Protein AF-A0A0B8PJZ9-F1 (afdb_monomer_lite)

pLDDT: mean 93.0, std 4.68, range [60.5, 98.12]

Organism: NCBI:txid1481914

Foldseek 3Di:
DVLQVLLVLCQPPNPVSNVVSLVVCVVVVVADDDPRSVVVSVVSNVLSVLQSVVCCVFAVAADDKDWAWDWAQAPVRDIDTDTDIRHCAGPQGHEAEDSADQFLVNLLVQLLSQLSCQQVVNFHKHWYWYQYPVPGIWIKIFHGDHNVVSSVLNSLVVVQVVVCVVPPQLAQRRLLVQLLLQLLVCVVPDDNVVSNVRSLVSSVCQQPPDPVDHHSCVDPVNCVRDVDDDPVSSVRNSVVSCSRRNVSSNRMDIDD

Secondary structure (DSSP, 8-state):
-HHHHHHHHHHHHHHHHHHHHHHHHHHTT-SPSTHHHHHHHHHHHHHHHHHHHHHHHHTTSBPPPEEEEEEEE-TTS-EEEEEEEE-SEETTEEEEE-SSSPPHHHHHHHHHHHHHHHHTT----EEEEEEETTTEEEEEEEPPPPHHHHHHHHHHHHHHHHHHHHS-----HHHHHHHHHHHHHHHTTS-HHHHHHHHHHHHHHHHHEETTEE-GGG-HHHHHH-SS--HHHHHHHHHHHHHHTHHHHHHEEE--

InterPro domains:
  IPR011335 Restriction endonuclease type II-like [SSF52980] (2-250)
  IPR041500 RecBCD enzyme subunit RecC, C-terminal [PF17946] (3-179)

Sequence (256 aa):
MFKDQLLQAQLEKGEQGVEQLAQWLRVSGQLPIGHFGDAELHEVKTISKEIANEVAFLTGSKQQDVEVSLPITLPSGETRQIVGWLKQRYASGGVYYRAGSVRSQDILSAWIRHLVASLTGASCTTHVIGFDKKNGVQHNYFEPLDTESAQSLFNELVTEFLSGLSTPLPYFPRSASDAMNEFNKRLAKFEPSEAREMAKAKFIACFEGNSYSSGEGDNYYIQRVWSELEEKLVSETMRLSERILLPAIERIQQRE

Structure (mmCIF, N/CA/C/O backbone):
data_AF-A0A0B8PJZ9-F1
#
_entry.id   AF-A0A0B8PJZ9-F1
#
loop_
_atom_site.group_PDB
_atom_site.id
_atom_site.type_symbol
_atom_site.label_atom_id
_atom_site.label_alt_id
_atom_site.label_comp_id
_atom_site.label_asym_id
_atom_site.label_entity_id
_atom_site.label_seq_id
_atom_site.pdbx_PDB_ins_code
_atom_site.Cartn_x
_atom_site.Cartn_y
_atom_site.Cartn_z
_atom_site.occupancy
_atom_site.B_iso_or_equiv
_atom_site.auth_seq_id
_atom_site.auth_comp_id
_atom_site.auth_asym_id
_atom_site.auth_atom_id
_atom_site.pdbx_PDB_model_num
ATOM 1 N N . MET A 1 1 ? -9.418 -10.438 -9.840 1.00 60.50 1 MET A N 1
ATOM 2 C CA . MET A 1 1 ? -10.730 -9.852 -9.495 1.00 60.50 1 MET A CA 1
ATOM 3 C C . MET A 1 1 ? -11.523 -10.796 -8.597 1.00 60.50 1 MET A C 1
ATOM 5 O O . MET A 1 1 ? -11.897 -10.377 -7.515 1.00 60.50 1 MET A O 1
ATOM 9 N N . PHE A 1 2 ? -11.689 -12.073 -8.963 1.00 83.38 2 PHE A N 1
ATOM 10 C CA . PHE A 1 2 ? -12.476 -13.012 -8.153 1.00 83.38 2 PHE A CA 1
ATOM 11 C C . PHE A 1 2 ? -11.831 -13.422 -6.810 1.00 83.38 2 PHE A C 1
ATOM 13 O O . PHE A 1 2 ? -12.548 -13.762 -5.878 1.00 83.38 2 PHE A O 1
ATOM 20 N N . LYS A 1 3 ? -10.495 -13.353 -6.670 1.00 88.06 3 LYS A N 1
ATOM 21 C CA . LYS A 1 3 ? -9.800 -13.706 -5.414 1.00 88.06 3 LYS A CA 1
ATOM 22 C C . LYS A 1 3 ? -10.264 -12.867 -4.220 1.00 88.06 3 LYS A C 1
ATOM 24 O O . LYS A 1 3 ? -10.642 -13.419 -3.193 1.00 88.06 3 LYS A O 1
ATOM 29 N N . ASP A 1 4 ? -10.292 -11.543 -4.383 1.00 86.31 4 ASP A N 1
ATOM 30 C CA . ASP A 1 4 ? -10.745 -10.626 -3.329 1.00 86.31 4 ASP A CA 1
ATOM 31 C C . ASP A 1 4 ? -12.247 -10.811 -3.041 1.00 86.31 4 ASP A C 1
ATOM 33 O O . ASP A 1 4 ? -12.670 -10.725 -1.893 1.00 86.31 4 ASP A O 1
ATOM 37 N N . GLN A 1 5 ? -13.048 -11.157 -4.058 1.00 88.25 5 GLN A N 1
ATOM 38 C CA . GLN A 1 5 ? -14.470 -11.479 -3.882 1.00 88.25 5 GLN A CA 1
ATOM 39 C C . GLN A 1 5 ? -14.680 -12.777 -3.087 1.00 88.25 5 GLN A C 1
ATOM 41 O O . GLN A 1 5 ? -15.572 -12.827 -2.244 1.00 88.25 5 GLN A O 1
ATOM 46 N N . LEU A 1 6 ? -13.866 -13.815 -3.317 1.00 88.75 6 LEU A N 1
ATOM 47 C CA . LEU A 1 6 ? -13.922 -15.063 -2.545 1.00 88.75 6 LEU A CA 1
ATOM 48 C C . LEU A 1 6 ? -13.504 -14.846 -1.092 1.00 88.75 6 LEU A C 1
ATOM 50 O O . LEU A 1 6 ? -14.160 -15.372 -0.198 1.00 88.75 6 LEU A O 1
ATOM 54 N N . LEU A 1 7 ? -12.478 -14.028 -0.843 1.00 89.44 7 LEU A N 1
ATOM 55 C CA . LEU A 1 7 ? -12.107 -13.639 0.518 1.00 89.44 7 LEU A CA 1
ATOM 56 C C . LEU A 1 7 ? -13.237 -12.863 1.210 1.00 89.44 7 LEU A C 1
ATOM 58 O O . LEU A 1 7 ? -13.581 -13.177 2.347 1.00 89.44 7 LEU A O 1
ATOM 62 N N . GLN A 1 8 ? -13.864 -11.912 0.516 1.00 89.06 8 GLN A N 1
ATOM 63 C CA . GLN A 1 8 ? -15.015 -11.183 1.053 1.00 89.06 8 GLN A CA 1
ATOM 64 C C . GLN A 1 8 ? -16.178 -12.130 1.382 1.00 89.06 8 GLN A C 1
ATOM 66 O O . GLN A 1 8 ? -16.747 -12.062 2.470 1.00 89.06 8 GLN A O 1
ATOM 71 N N . ALA A 1 9 ? -16.504 -13.056 0.476 1.00 89.56 9 ALA A N 1
ATOM 72 C CA . ALA A 1 9 ? -17.555 -14.045 0.692 1.00 89.56 9 ALA A CA 1
ATOM 73 C C . ALA A 1 9 ? -17.242 -14.973 1.879 1.00 89.56 9 ALA A C 1
ATOM 75 O O . ALA A 1 9 ? -18.143 -15.278 2.662 1.00 89.56 9 ALA A O 1
ATOM 76 N N . GLN A 1 10 ? -15.975 -15.370 2.044 1.00 90.75 10 GLN A N 1
ATOM 77 C CA . GLN A 1 10 ? -15.505 -16.158 3.185 1.00 90.75 10 GLN A CA 1
ATOM 78 C C . GLN A 1 10 ? -15.698 -15.402 4.506 1.00 90.75 10 GLN A C 1
ATOM 80 O O . GLN A 1 10 ? -16.154 -15.996 5.480 1.00 90.75 10 GLN A O 1
ATOM 85 N N . LEU A 1 11 ? -15.389 -14.104 4.542 1.00 87.88 11 LEU A N 1
ATOM 86 C CA . LEU A 1 11 ? -15.524 -13.275 5.744 1.00 87.88 11 LEU A CA 1
ATOM 87 C C . LEU A 1 11 ? -16.985 -12.973 6.107 1.00 87.88 11 LEU A C 1
ATOM 89 O O . LEU A 1 11 ? -17.326 -12.933 7.285 1.00 87.88 11 LEU A O 1
ATOM 93 N N . GLU A 1 12 ? -17.857 -12.766 5.119 1.00 87.50 12 GLU A N 1
ATOM 94 C CA . GLU A 1 12 ? -19.260 -12.400 5.361 1.00 87.50 12 GLU A CA 1
ATOM 95 C C . GLU A 1 12 ? -20.176 -13.602 5.612 1.00 87.50 12 GLU A C 1
ATOM 97 O O . GLU A 1 12 ? -21.113 -13.522 6.405 1.00 87.50 12 GLU A O 1
ATOM 102 N N . LYS A 1 13 ? -19.960 -14.694 4.873 1.00 86.69 13 LYS A N 1
ATOM 103 C CA . LYS A 1 13 ? -20.908 -15.813 4.754 1.00 86.69 13 LYS A CA 1
ATOM 104 C C . LYS A 1 13 ? -20.248 -17.185 4.925 1.00 86.69 13 LYS A C 1
ATOM 106 O O . LYS A 1 13 ? -20.917 -18.205 4.741 1.00 86.69 13 LYS A O 1
ATOM 111 N N . GLY A 1 14 ? -18.956 -17.230 5.253 1.00 87.06 14 GLY A N 1
ATOM 112 C CA . GLY A 1 14 ? -18.205 -18.472 5.424 1.00 87.06 14 GLY A CA 1
ATOM 113 C C . GLY A 1 14 ? -18.200 -19.353 4.172 1.00 87.06 14 GLY A C 1
ATOM 114 O O . GLY A 1 14 ? -18.383 -18.885 3.046 1.00 87.06 14 GLY A O 1
ATOM 115 N N . GLU A 1 15 ? -18.037 -20.662 4.378 1.00 86.81 15 GLU A N 1
ATOM 116 C CA . GLU A 1 15 ? -17.902 -21.641 3.288 1.00 86.81 15 GLU A CA 1
ATOM 117 C C . GLU A 1 15 ? -19.122 -21.666 2.348 1.00 86.81 15 GLU A C 1
ATOM 119 O O . GLU A 1 15 ? -18.970 -21.855 1.141 1.00 86.81 15 GLU A O 1
ATOM 124 N N . GLN A 1 16 ? -20.330 -21.393 2.860 1.00 88.62 16 GLN A N 1
ATOM 125 C CA . GLN A 1 16 ? -21.544 -21.335 2.037 1.00 88.62 16 GLN A CA 1
ATOM 126 C C . GLN A 1 16 ? -21.518 -20.176 1.034 1.00 88.62 16 GLN A C 1
ATOM 128 O O . GLN A 1 16 ? -21.893 -20.358 -0.125 1.00 88.62 16 GLN A O 1
ATOM 133 N N . GLY A 1 17 ? -21.074 -18.986 1.454 1.00 89.00 17 GLY A N 1
ATOM 134 C CA . GLY A 1 17 ? -20.967 -17.836 0.555 1.00 89.00 17 GLY A CA 1
ATOM 135 C C . GLY A 1 17 ? -19.918 -18.039 -0.527 1.00 89.00 17 GLY A C 1
ATOM 136 O O . GLY A 1 17 ? -20.141 -17.683 -1.684 1.00 89.00 17 GLY A O 1
ATOM 137 N N . VAL A 1 18 ? -18.796 -18.657 -0.159 1.00 89.25 18 VAL A N 1
ATOM 138 C CA . VAL A 1 18 ? -17.735 -19.015 -1.102 1.00 89.25 18 VAL A CA 1
ATOM 139 C C . VAL A 1 18 ? -18.245 -20.000 -2.150 1.00 89.25 18 VAL A C 1
ATOM 141 O O . VAL A 1 18 ? -17.960 -19.817 -3.332 1.00 89.25 18 VAL A O 1
ATOM 144 N N . GLU A 1 19 ? -19.022 -21.012 -1.759 1.00 90.69 19 GLU A N 1
ATOM 145 C CA . GLU A 1 19 ? -19.558 -21.991 -2.709 1.00 90.69 19 GLU A CA 1
ATOM 146 C C . GLU A 1 19 ? -20.586 -21.373 -3.668 1.00 90.69 19 GLU A C 1
ATOM 148 O O . GLU A 1 19 ? -20.529 -21.609 -4.874 1.00 90.69 19 GLU A O 1
ATOM 153 N N . GLN A 1 20 ? -21.467 -20.502 -3.165 1.00 91.44 20 GLN A N 1
ATOM 154 C CA . GLN A 1 20 ? -22.415 -19.758 -4.003 1.00 91.44 20 GLN A CA 1
ATOM 155 C C . GLN A 1 20 ? -21.695 -18.873 -5.028 1.00 91.44 20 GLN A C 1
ATOM 157 O O . GLN A 1 20 ? -22.048 -18.869 -6.211 1.00 91.44 20 GLN A O 1
ATOM 162 N N . LEU A 1 21 ? -20.664 -18.142 -4.592 1.00 91.06 21 LEU A N 1
ATOM 163 C CA . LEU A 1 21 ? -19.868 -17.305 -5.484 1.00 91.06 21 LEU A CA 1
ATOM 164 C C . LEU A 1 21 ? -19.098 -18.154 -6.504 1.00 91.06 21 LEU A C 1
ATOM 166 O O . LEU A 1 21 ? -19.079 -17.816 -7.684 1.00 91.06 21 LEU A O 1
ATOM 170 N N . ALA A 1 22 ? -18.514 -19.277 -6.085 1.00 89.62 22 ALA A N 1
ATOM 171 C CA . ALA A 1 22 ? -17.827 -20.202 -6.981 1.00 89.62 22 ALA A CA 1
ATOM 172 C C . ALA A 1 22 ? -18.759 -20.753 -8.070 1.00 89.62 22 ALA A C 1
ATOM 174 O O . ALA A 1 22 ? -18.391 -20.783 -9.247 1.00 89.62 22 ALA A O 1
ATOM 175 N N . GLN A 1 23 ? -19.985 -21.137 -7.703 1.00 90.50 23 GLN A N 1
ATOM 176 C CA . GLN A 1 23 ? -20.992 -21.584 -8.661 1.00 90.50 23 GLN A CA 1
ATOM 177 C C . GLN A 1 23 ? -21.348 -20.472 -9.655 1.00 90.50 23 GLN A C 1
ATOM 179 O O . GLN A 1 23 ? -21.403 -20.718 -10.861 1.00 90.50 23 GLN A O 1
ATOM 184 N N . TRP A 1 24 ? -21.533 -19.241 -9.175 1.00 91.06 24 TRP A N 1
ATOM 185 C CA . TRP A 1 24 ? -21.807 -18.090 -10.034 1.00 91.06 24 TRP A CA 1
ATOM 186 C C . TRP A 1 24 ? -20.645 -17.778 -10.992 1.00 91.06 24 TRP A C 1
ATOM 188 O O . TRP A 1 24 ? -20.873 -17.559 -12.183 1.00 91.06 24 TRP A O 1
ATOM 198 N N . LEU A 1 25 ? -19.396 -17.822 -10.517 1.00 90.25 25 LEU A N 1
ATOM 199 C CA . LEU A 1 25 ? -18.196 -17.630 -11.344 1.00 90.25 25 LEU A CA 1
ATOM 200 C C . LEU A 1 25 ? -18.084 -18.696 -12.442 1.00 90.25 25 LEU A C 1
ATOM 202 O O . LEU A 1 25 ? -17.696 -18.390 -13.570 1.00 90.25 25 LEU A O 1
ATOM 206 N N . ARG A 1 26 ? -18.472 -19.939 -12.132 1.00 88.56 26 ARG A N 1
ATOM 207 C CA . ARG A 1 26 ? -18.494 -21.041 -13.098 1.00 88.56 26 ARG A CA 1
ATOM 208 C C . ARG A 1 26 ? -19.561 -20.828 -14.174 1.00 88.56 26 ARG A C 1
ATOM 210 O O . ARG A 1 26 ? -19.261 -20.946 -15.355 1.00 88.56 26 ARG A O 1
ATOM 217 N N . VAL A 1 27 ? -20.790 -20.481 -13.784 1.00 90.12 27 VAL A N 1
ATOM 218 C CA . VAL A 1 27 ? -21.902 -20.263 -14.732 1.00 90.12 27 VAL A CA 1
ATOM 219 C C . VAL A 1 27 ? -21.689 -19.012 -15.590 1.00 90.12 27 VAL A C 1
ATOM 221 O O . VAL A 1 27 ? -22.067 -18.996 -16.756 1.00 90.12 27 VAL A O 1
ATOM 224 N N . SER A 1 28 ? -21.048 -17.977 -15.045 1.00 90.81 28 SER A N 1
ATOM 225 C CA . SER A 1 28 ? -20.725 -16.745 -15.779 1.00 90.81 28 SER A 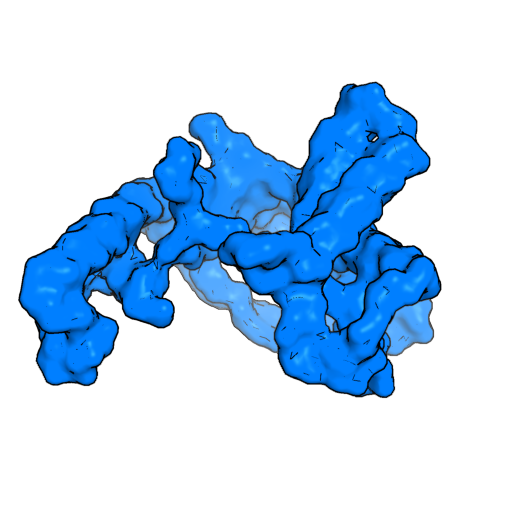CA 1
ATOM 226 C C . SER A 1 28 ? -19.506 -16.863 -16.704 1.00 90.81 28 SER A C 1
ATOM 228 O O . SER A 1 28 ? -19.182 -15.898 -17.395 1.00 90.81 28 SER A O 1
ATOM 230 N N . GLY A 1 29 ? -18.824 -18.016 -16.730 1.00 86.25 29 GLY A N 1
ATOM 231 C CA . GLY A 1 29 ? -17.636 -18.239 -17.560 1.00 86.25 29 GLY A CA 1
ATOM 232 C C . GLY A 1 29 ? -16.393 -17.469 -17.101 1.00 86.25 29 GLY A C 1
ATOM 233 O O . GLY A 1 29 ? -15.445 -17.334 -17.868 1.00 86.25 29 GLY A O 1
ATOM 234 N N . GLN A 1 30 ? -16.385 -16.952 -15.867 1.00 86.38 30 GLN A N 1
ATOM 235 C CA . GLN A 1 30 ? -15.230 -16.251 -15.292 1.00 86.38 30 GLN A CA 1
ATOM 236 C C . GLN A 1 30 ? -14.182 -17.205 -14.709 1.00 86.38 30 GLN A C 1
ATOM 238 O O . GLN A 1 30 ? -13.042 -16.798 -14.494 1.00 86.38 30 GLN A O 1
ATOM 243 N N . LEU A 1 31 ? -14.564 -18.458 -14.446 1.00 86.25 31 LEU A N 1
ATOM 244 C CA . LEU A 1 31 ? -13.648 -19.519 -14.042 1.00 86.25 31 LEU A CA 1
ATOM 245 C C . LEU A 1 31 ? -13.272 -20.379 -15.262 1.00 86.25 31 LEU A C 1
ATOM 247 O O . LEU A 1 31 ? -14.167 -20.730 -16.040 1.00 86.25 31 LEU A O 1
ATOM 251 N N . PRO A 1 32 ? -11.991 -20.764 -15.430 1.00 82.62 32 PRO A N 1
ATOM 252 C CA . PRO A 1 32 ? -11.591 -21.721 -16.455 1.00 82.62 32 PRO A CA 1
ATOM 253 C C . PRO A 1 32 ? -12.392 -23.027 -16.379 1.00 82.62 32 PRO A C 1
ATOM 255 O O . PRO A 1 32 ? -12.836 -23.454 -15.313 1.00 82.62 32 PRO A O 1
ATOM 258 N N . ILE A 1 33 ? -12.575 -23.681 -17.524 1.00 81.50 33 ILE A N 1
ATOM 259 C CA . ILE A 1 33 ? -13.416 -24.878 -17.624 1.00 81.50 33 ILE A CA 1
ATOM 260 C C . ILE A 1 33 ? -12.676 -26.104 -17.065 1.00 81.50 33 ILE A C 1
ATOM 262 O O . ILE A 1 33 ? -11.489 -26.312 -17.324 1.00 81.50 33 ILE A O 1
ATOM 266 N N . GLY A 1 34 ? -13.411 -26.955 -16.345 1.00 84.25 34 GLY A N 1
ATOM 267 C CA . GLY A 1 34 ? -12.943 -28.261 -15.877 1.00 84.25 34 GLY A CA 1
ATOM 268 C C . GLY A 1 34 ? -11.912 -28.186 -14.748 1.00 84.25 34 GLY A C 1
ATOM 269 O O . GLY A 1 34 ? -11.888 -27.242 -13.960 1.00 84.25 34 GLY A O 1
ATOM 270 N N . HIS A 1 35 ? -11.041 -29.195 -14.687 1.00 85.50 35 HIS A N 1
ATOM 271 C CA . HIS A 1 35 ? -10.104 -29.402 -13.577 1.00 85.50 35 HIS A CA 1
ATOM 272 C C . HIS A 1 35 ? -9.125 -28.242 -13.340 1.00 85.50 35 HIS A C 1
ATOM 274 O O . HIS A 1 35 ? -8.684 -28.048 -12.210 1.00 85.50 35 HIS A O 1
ATOM 280 N N . PHE A 1 36 ? -8.803 -27.452 -14.369 1.00 83.62 36 PHE A N 1
ATOM 281 C CA . PHE A 1 36 ? -7.955 -26.266 -14.210 1.00 83.62 36 PHE A CA 1
ATOM 282 C C . PHE A 1 36 ? -8.640 -25.183 -13.370 1.00 83.62 36 PHE A C 1
ATOM 284 O O . PHE A 1 36 ? -8.014 -24.614 -12.478 1.00 83.62 36 PHE A O 1
ATOM 291 N N . GLY A 1 37 ? -9.932 -24.940 -13.610 1.00 84.75 37 GLY A N 1
ATOM 292 C CA . GLY A 1 37 ? -10.713 -24.000 -12.810 1.00 84.75 37 GLY A CA 1
ATOM 293 C C . GLY A 1 37 ? -10.912 -24.490 -11.382 1.00 84.75 37 GLY A C 1
ATOM 294 O O . GLY A 1 37 ? -10.818 -23.702 -10.445 1.00 84.75 37 GLY A O 1
ATOM 295 N N . ASP A 1 38 ? -11.124 -25.796 -11.199 1.00 86.75 38 ASP A N 1
ATOM 296 C CA . ASP A 1 38 ? -11.268 -26.387 -9.865 1.00 86.75 38 ASP A CA 1
ATOM 297 C C . ASP A 1 38 ? -9.975 -26.278 -9.045 1.00 86.75 38 ASP A C 1
ATOM 299 O O . ASP A 1 38 ? -10.029 -25.958 -7.857 1.00 86.75 38 ASP A O 1
ATOM 303 N N . ALA A 1 39 ? -8.814 -26.487 -9.674 1.00 87.88 39 ALA A N 1
ATOM 304 C CA . ALA A 1 39 ? -7.514 -26.334 -9.027 1.00 87.88 39 ALA A CA 1
ATOM 305 C C . ALA A 1 39 ? -7.237 -24.875 -8.628 1.00 87.88 39 ALA A C 1
ATOM 307 O O . ALA A 1 39 ? -6.856 -24.616 -7.486 1.00 87.88 39 ALA A O 1
ATOM 308 N N . GLU A 1 40 ? -7.480 -23.916 -9.531 1.00 86.56 40 GLU A N 1
ATOM 309 C CA . GLU A 1 40 ? -7.319 -22.488 -9.230 1.00 86.56 40 GLU A CA 1
ATOM 310 C C . GLU A 1 40 ? -8.274 -22.041 -8.113 1.00 86.56 40 GLU A C 1
ATOM 312 O O . GLU A 1 40 ? -7.876 -21.340 -7.181 1.00 86.56 40 GLU A O 1
ATOM 317 N N . LEU A 1 41 ? -9.531 -22.487 -8.164 1.00 88.62 41 LEU A N 1
ATOM 318 C CA . LEU A 1 41 ? -10.513 -22.203 -7.126 1.00 88.62 41 LEU A CA 1
ATOM 319 C C . LEU A 1 41 ? -10.084 -22.791 -5.779 1.00 88.62 41 LEU A C 1
ATOM 321 O O . LEU A 1 41 ? -10.231 -22.125 -4.757 1.00 88.62 41 LEU A O 1
ATOM 325 N N . HIS A 1 42 ? -9.561 -24.017 -5.764 1.00 90.19 42 HIS A N 1
ATOM 326 C CA . HIS A 1 42 ? -9.077 -24.653 -4.545 1.00 90.19 42 HIS A CA 1
ATOM 327 C C . HIS A 1 42 ? -7.910 -23.875 -3.922 1.00 90.19 42 HIS A C 1
ATOM 329 O O . HIS A 1 42 ? -7.959 -23.584 -2.728 1.00 90.19 42 HIS A O 1
ATOM 335 N N . GLU A 1 43 ? -6.916 -23.461 -4.719 1.00 89.12 43 GLU A N 1
ATOM 336 C CA . GLU A 1 43 ? -5.803 -22.618 -4.248 1.00 89.12 43 GLU A CA 1
ATOM 337 C C . GLU A 1 43 ? -6.333 -21.327 -3.606 1.00 89.12 43 GLU A C 1
ATOM 339 O O . GLU A 1 43 ? -5.962 -20.978 -2.486 1.00 89.12 43 GLU A O 1
ATOM 344 N N . VAL A 1 44 ? -7.254 -20.636 -4.284 1.00 87.56 44 VAL A N 1
ATOM 345 C CA . VAL A 1 44 ? -7.805 -19.371 -3.784 1.00 87.56 44 VAL A CA 1
ATOM 346 C C . VAL A 1 44 ? -8.661 -19.573 -2.535 1.00 87.56 44 VAL A C 1
ATOM 348 O O . VAL A 1 44 ? -8.554 -18.772 -1.614 1.00 87.56 44 VAL A O 1
ATOM 351 N N . LYS A 1 45 ? -9.456 -20.647 -2.453 1.00 90.00 45 LYS A N 1
ATOM 352 C CA . LYS A 1 45 ? -10.230 -20.996 -1.249 1.00 90.00 45 LYS A CA 1
ATOM 353 C C . LYS A 1 45 ? -9.322 -21.209 -0.038 1.00 90.00 45 LYS A C 1
ATOM 355 O O . LYS A 1 45 ? -9.623 -20.690 1.035 1.00 90.00 45 LYS A O 1
ATOM 360 N N . THR A 1 46 ? -8.217 -21.933 -0.212 1.00 91.06 46 THR A N 1
ATOM 361 C CA . THR A 1 46 ? -7.232 -22.168 0.853 1.00 91.06 46 THR A CA 1
ATOM 362 C C . THR A 1 46 ? -6.626 -20.851 1.331 1.00 91.06 46 THR A C 1
ATOM 364 O O . THR A 1 46 ? -6.712 -20.541 2.518 1.00 91.06 46 THR A O 1
ATOM 367 N N . ILE A 1 47 ? -6.149 -20.014 0.402 1.00 91.06 47 ILE A N 1
ATOM 368 C CA . ILE A 1 47 ? -5.616 -18.678 0.715 1.00 91.06 47 ILE A CA 1
ATOM 369 C C . ILE A 1 47 ? -6.660 -17.824 1.449 1.00 91.06 47 ILE A C 1
ATOM 371 O O . ILE A 1 47 ? -6.368 -17.223 2.481 1.00 91.06 47 ILE A O 1
ATOM 375 N N . SER A 1 48 ? -7.896 -17.774 0.943 1.00 91.19 48 SER A N 1
ATOM 376 C CA . SER A 1 48 ? -8.978 -17.000 1.556 1.00 91.19 48 SER A CA 1
ATOM 377 C C . SER A 1 48 ? -9.295 -17.473 2.972 1.00 91.19 48 SER A C 1
ATOM 379 O O . SER A 1 48 ? -9.569 -16.640 3.830 1.00 91.19 48 SER A O 1
ATOM 381 N N . LYS A 1 49 ? -9.244 -18.783 3.233 1.00 91.31 49 LYS A N 1
ATOM 382 C CA . LYS A 1 49 ? -9.485 -19.35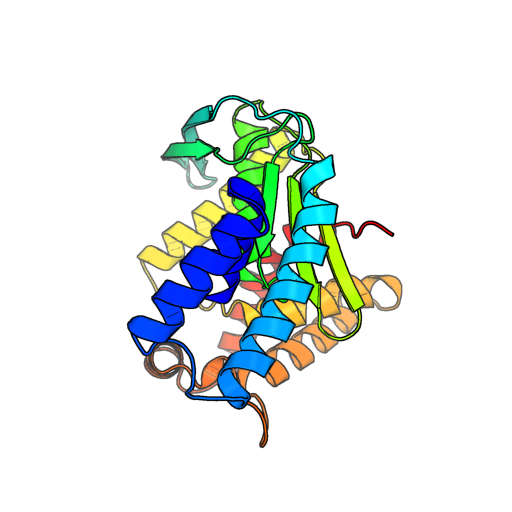2 4.563 1.00 91.31 49 LYS A CA 1
ATOM 383 C C . LYS A 1 49 ? -8.380 -18.979 5.548 1.00 91.31 49 LYS A C 1
ATOM 385 O O . LYS A 1 49 ? -8.691 -18.588 6.667 1.00 91.31 49 LYS A O 1
ATOM 390 N N . GLU A 1 50 ? -7.117 -19.051 5.135 1.00 93.06 50 GLU A N 1
ATOM 391 C CA . GLU A 1 50 ? -5.983 -18.663 5.984 1.00 93.06 50 GLU A CA 1
ATOM 392 C C . GLU A 1 50 ? -6.034 -17.181 6.368 1.00 93.06 50 GLU A C 1
ATOM 394 O O . GLU A 1 50 ? -5.957 -16.847 7.550 1.00 93.06 50 GLU A O 1
ATOM 399 N N . ILE A 1 51 ? -6.266 -16.296 5.394 1.00 93.69 51 ILE A N 1
ATOM 400 C CA . ILE A 1 51 ? -6.422 -14.861 5.667 1.00 93.69 51 ILE A CA 1
ATOM 401 C C . ILE A 1 51 ? -7.651 -14.606 6.542 1.00 93.69 51 ILE A C 1
ATOM 403 O O . ILE A 1 51 ? -7.577 -13.816 7.480 1.00 93.69 51 ILE A O 1
ATOM 407 N N . ALA A 1 52 ? -8.781 -15.263 6.262 1.00 91.94 52 ALA A N 1
ATOM 408 C CA . ALA A 1 52 ? -9.996 -15.082 7.050 1.00 91.94 52 ALA A CA 1
ATOM 409 C C . ALA A 1 52 ? -9.799 -15.485 8.515 1.00 91.94 52 ALA A C 1
ATOM 411 O O . ALA A 1 52 ? -10.312 -14.801 9.396 1.00 91.94 52 ALA A O 1
ATOM 412 N N . ASN A 1 53 ? -9.030 -16.544 8.781 1.00 91.69 53 ASN A N 1
ATOM 413 C CA . ASN A 1 53 ? -8.696 -16.954 10.142 1.00 91.69 53 ASN A CA 1
ATOM 414 C C . ASN A 1 53 ? -7.864 -15.889 10.873 1.00 91.69 53 ASN A C 1
ATOM 416 O O . ASN A 1 53 ? -8.178 -15.574 12.017 1.00 91.69 53 ASN A O 1
ATOM 420 N N . GLU A 1 54 ? -6.855 -15.300 10.220 1.00 92.62 54 GLU A N 1
ATOM 421 C CA . GLU A 1 54 ? -6.045 -14.230 10.828 1.00 92.62 54 GLU A CA 1
ATOM 422 C C . GLU A 1 54 ? -6.878 -12.962 11.078 1.00 92.62 54 GLU A C 1
ATOM 424 O O . GLU A 1 54 ? -6.821 -12.353 12.147 1.00 92.62 54 GLU A O 1
ATOM 429 N N . VAL A 1 55 ? -7.713 -12.586 10.106 1.00 92.88 55 VAL A N 1
ATOM 430 C CA . VAL A 1 55 ? -8.568 -11.395 10.178 1.00 92.88 55 VAL A CA 1
ATOM 431 C C . VAL A 1 55 ? -9.672 -11.552 11.230 1.00 92.88 55 VAL A C 1
ATOM 433 O O . VAL A 1 55 ? -10.010 -10.571 11.893 1.00 92.88 55 VAL A O 1
ATOM 436 N N . ALA A 1 56 ? -10.206 -12.760 11.441 1.00 90.56 56 ALA A N 1
ATOM 437 C CA . ALA A 1 56 ? -11.326 -13.008 12.353 1.00 90.56 56 ALA A CA 1
ATOM 438 C C . ALA A 1 56 ? -11.065 -12.514 13.785 1.00 90.56 56 ALA A C 1
ATOM 440 O O . ALA A 1 56 ? -11.965 -11.950 14.413 1.00 90.56 56 ALA A O 1
ATOM 441 N N . PHE A 1 57 ? -9.833 -12.666 14.285 1.00 87.69 57 PHE A N 1
ATOM 442 C CA . PHE A 1 57 ? -9.446 -12.198 15.621 1.00 87.69 57 PHE A CA 1
ATOM 443 C C . PHE A 1 57 ? -9.449 -10.671 15.746 1.00 87.69 57 PHE A C 1
ATOM 445 O O . PHE A 1 57 ? -9.694 -10.141 16.829 1.00 87.69 57 PHE A O 1
ATOM 452 N N . LEU A 1 58 ? -9.210 -9.957 14.646 1.00 91.94 58 LEU A N 1
ATOM 453 C CA . LEU A 1 58 ? -9.197 -8.495 14.607 1.00 91.94 58 LEU A CA 1
ATOM 454 C C . LEU A 1 58 ? -10.601 -7.926 14.374 1.00 91.94 58 LEU A C 1
ATOM 456 O O . LEU A 1 58 ? -10.963 -6.876 14.901 1.00 91.94 58 LEU A O 1
ATOM 460 N N . THR A 1 59 ? -11.438 -8.638 13.618 1.00 91.56 59 THR A N 1
ATOM 461 C CA . THR A 1 59 ? -12.748 -8.132 13.191 1.00 91.56 59 THR A CA 1
ATOM 462 C C . THR A 1 59 ? -13.904 -8.466 14.134 1.00 91.56 59 THR A C 1
ATOM 464 O O . THR A 1 59 ? -15.057 -8.193 13.803 1.00 91.56 59 THR A O 1
ATOM 467 N N . GLY A 1 60 ? -13.632 -9.034 15.314 1.00 86.38 60 GLY A N 1
ATOM 468 C CA . GLY A 1 60 ? -14.666 -9.514 16.242 1.00 86.38 60 GLY A CA 1
ATOM 469 C C . GLY A 1 60 ? -15.594 -8.433 16.815 1.00 86.38 60 GLY A C 1
ATOM 470 O O . GLY A 1 60 ? -16.717 -8.736 17.210 1.00 86.38 60 GLY A O 1
ATOM 471 N N . SER A 1 61 ? -15.164 -7.168 16.841 1.00 91.12 61 SER A N 1
ATOM 472 C CA . SER A 1 61 ? -15.967 -6.046 17.345 1.00 91.12 61 SER A CA 1
ATOM 473 C C . SER A 1 61 ? -15.924 -4.873 16.373 1.00 91.12 61 SER A C 1
ATOM 475 O O . SER A 1 61 ? -15.012 -4.046 16.417 1.00 91.12 61 SER A O 1
ATOM 477 N N . LYS A 1 62 ? -16.901 -4.818 15.460 1.00 92.69 62 LYS A N 1
ATOM 478 C CA . LYS A 1 62 ? -17.028 -3.743 14.469 1.00 92.69 62 LYS A CA 1
ATOM 479 C C . LYS A 1 62 ? -17.408 -2.424 15.142 1.00 92.69 62 LYS A C 1
ATOM 481 O O . LYS A 1 62 ? -18.346 -2.368 15.931 1.00 92.69 62 LYS A O 1
ATOM 486 N N . GLN A 1 63 ? -16.688 -1.366 14.795 1.00 93.31 63 GLN A N 1
ATOM 487 C CA . GLN A 1 63 ? -16.936 -0.002 15.253 1.00 93.31 63 GLN A CA 1
ATOM 488 C C . GLN A 1 63 ? -17.718 0.782 14.197 1.00 93.31 63 GLN A C 1
ATOM 490 O O . GLN A 1 63 ? -17.793 0.381 13.033 1.00 93.31 63 GLN A O 1
ATOM 495 N N . GLN A 1 64 ? -18.308 1.905 14.604 1.00 91.44 64 GLN A N 1
ATOM 496 C CA . GLN A 1 64 ? -18.973 2.800 13.662 1.00 91.44 64 GLN A CA 1
ATOM 497 C C . GLN A 1 64 ? -17.956 3.439 12.707 1.00 91.44 64 GLN A C 1
ATOM 499 O O . GLN A 1 64 ? -16.831 3.789 13.098 1.00 91.44 64 GLN A O 1
ATOM 504 N N . ASP A 1 65 ? -18.380 3.581 11.452 1.00 93.19 65 ASP A N 1
ATOM 505 C CA . ASP A 1 65 ? -17.647 4.342 10.449 1.00 93.19 65 ASP A CA 1
ATOM 506 C C . ASP A 1 65 ? -17.547 5.805 10.913 1.00 93.19 65 ASP A C 1
ATOM 508 O O . ASP A 1 65 ? -18.488 6.348 11.494 1.00 93.19 65 ASP A O 1
ATOM 512 N N . VAL A 1 66 ? -16.400 6.440 10.670 1.00 92.00 66 VAL A N 1
ATOM 513 C CA . VAL A 1 66 ? -16.168 7.844 11.047 1.00 92.00 66 VAL A CA 1
ATOM 514 C C . VAL A 1 66 ? -16.243 8.704 9.804 1.00 92.00 66 VAL A C 1
ATOM 516 O O . VAL A 1 66 ? -15.500 8.475 8.846 1.00 92.00 66 VAL A O 1
ATOM 519 N N . GLU A 1 67 ? -17.129 9.694 9.825 1.00 94.75 67 GLU A N 1
ATOM 520 C CA . GLU A 1 67 ? -17.134 10.750 8.823 1.00 94.75 67 GLU A CA 1
ATOM 521 C C . GLU A 1 67 ? -15.896 11.630 9.015 1.00 94.75 67 GLU A C 1
ATOM 523 O O . GLU A 1 67 ? -15.596 12.103 10.111 1.00 94.75 67 GLU A O 1
ATOM 528 N N . VAL A 1 68 ? -15.160 11.833 7.931 1.00 95.31 68 VAL A N 1
ATOM 529 C CA . VAL A 1 68 ? -14.011 12.727 7.873 1.00 95.31 68 VAL A CA 1
ATOM 530 C C . VAL A 1 68 ? -14.489 14.022 7.244 1.00 95.31 68 VAL A C 1
ATOM 532 O O . VAL A 1 68 ? -14.985 14.010 6.121 1.00 95.31 68 VAL A O 1
ATOM 535 N N . SER A 1 69 ? -14.309 15.131 7.954 1.00 94.75 69 SER A N 1
ATOM 536 C CA . SER A 1 69 ? -14.448 16.484 7.420 1.00 94.75 69 SER A CA 1
ATOM 537 C C . SER A 1 69 ? -13.408 17.366 8.101 1.00 94.75 69 SER A C 1
ATOM 539 O O . SER A 1 69 ? -13.641 17.903 9.181 1.00 94.75 69 SER A O 1
ATOM 541 N N . LEU A 1 70 ? -12.217 17.439 7.507 1.00 91.62 70 LEU A N 1
ATOM 542 C CA . LEU A 1 70 ? -11.051 18.082 8.107 1.00 91.62 70 LEU A CA 1
ATOM 543 C C . LEU A 1 70 ? -10.498 19.184 7.196 1.00 91.62 70 LEU A C 1
ATOM 545 O O . LEU A 1 70 ? -10.185 18.895 6.034 1.00 91.62 70 LEU A O 1
ATOM 549 N N . PRO A 1 71 ? -10.323 20.418 7.703 1.00 93.31 71 PRO A N 1
ATOM 550 C CA . PRO A 1 71 ? -9.505 21.407 7.025 1.00 93.31 71 PRO A CA 1
ATOM 551 C C . PRO A 1 71 ? -8.028 21.051 7.206 1.00 93.31 71 PRO A C 1
ATOM 553 O O . PRO A 1 71 ? -7.575 20.742 8.308 1.00 93.31 71 PRO A O 1
ATOM 556 N N . ILE A 1 72 ? -7.266 21.124 6.124 1.00 90.81 72 ILE A N 1
ATOM 557 C CA . ILE A 1 72 ? -5.821 20.917 6.115 1.00 90.81 72 ILE A CA 1
ATOM 558 C C . ILE A 1 72 ? -5.142 22.163 5.561 1.00 90.81 72 ILE A C 1
ATOM 560 O O . ILE A 1 72 ? -5.433 22.605 4.452 1.00 90.81 72 ILE A O 1
ATOM 564 N N . THR A 1 73 ? -4.242 22.746 6.343 1.00 91.06 73 THR A N 1
ATOM 565 C CA . THR A 1 73 ? -3.439 23.888 5.903 1.00 91.06 73 THR A CA 1
ATOM 566 C C . THR A 1 73 ? -2.081 23.384 5.455 1.00 91.06 73 THR A C 1
ATOM 568 O O . THR A 1 73 ? -1.330 22.809 6.245 1.00 91.06 73 THR A O 1
ATOM 571 N N . LEU A 1 74 ? -1.789 23.591 4.177 1.00 89.44 74 LEU A N 1
ATOM 572 C CA . LEU A 1 74 ? -0.536 23.203 3.552 1.00 89.44 74 LEU A CA 1
ATOM 573 C C . LEU A 1 74 ? 0.575 24.202 3.902 1.00 89.44 74 LEU A C 1
ATOM 575 O O . LEU A 1 74 ? 0.285 25.365 4.193 1.00 89.44 74 LEU A O 1
ATOM 579 N N . PRO A 1 75 ? 1.856 23.806 3.795 1.00 84.06 75 PRO A N 1
ATOM 580 C CA . PRO A 1 75 ? 2.987 24.714 4.007 1.00 84.06 75 PRO A CA 1
ATOM 581 C C . PRO A 1 75 ? 2.981 25.952 3.095 1.00 84.06 75 PRO A C 1
ATOM 583 O O . PRO A 1 75 ? 3.557 26.976 3.445 1.00 84.06 75 PRO A O 1
ATOM 586 N N . SER A 1 76 ? 2.307 25.884 1.942 1.00 85.69 76 SER A N 1
ATOM 587 C CA . SER A 1 76 ? 2.096 27.020 1.033 1.00 85.69 76 SER A CA 1
ATOM 588 C C . SER A 1 76 ? 1.124 28.081 1.573 1.00 85.69 76 SER A C 1
ATOM 590 O O . SER A 1 76 ? 0.969 29.129 0.950 1.00 85.69 76 SER A O 1
ATOM 592 N N . GLY A 1 77 ? 0.444 27.814 2.694 1.00 87.56 77 GLY A N 1
ATOM 593 C CA . GLY A 1 77 ? -0.625 28.648 3.249 1.00 87.56 77 GLY A CA 1
ATOM 594 C C . GLY A 1 77 ? -2.006 28.360 2.657 1.00 87.56 77 GLY A C 1
ATOM 595 O O . GLY A 1 77 ? -2.999 28.906 3.131 1.00 87.56 77 GLY A O 1
ATOM 596 N N . GLU A 1 78 ? -2.097 27.493 1.646 1.00 89.81 78 GLU A N 1
ATOM 597 C CA . GLU A 1 78 ? -3.374 27.062 1.089 1.00 89.81 78 GLU A CA 1
ATOM 598 C C . GLU A 1 78 ? -4.094 26.098 2.040 1.00 89.81 78 GLU A C 1
ATOM 600 O O . GLU A 1 78 ? -3.517 25.107 2.491 1.00 89.81 78 GLU A O 1
ATOM 605 N N . THR A 1 79 ? -5.378 26.350 2.299 1.00 92.19 79 THR A N 1
ATOM 606 C CA . THR A 1 79 ? -6.237 25.421 3.037 1.00 92.19 79 THR A CA 1
ATOM 607 C C . THR A 1 79 ? -7.105 24.614 2.076 1.00 92.19 79 THR A C 1
ATOM 609 O O . THR A 1 79 ? -7.793 25.168 1.218 1.00 92.19 79 THR A O 1
ATOM 612 N N . ARG A 1 80 ? -7.109 23.289 2.237 1.00 92.06 80 ARG A N 1
ATOM 613 C CA . ARG A 1 80 ? -8.001 22.360 1.527 1.00 92.06 80 ARG A CA 1
ATOM 614 C C . ARG A 1 80 ? -8.929 21.669 2.520 1.00 92.06 80 ARG A C 1
ATOM 616 O O . ARG A 1 80 ? -8.578 21.506 3.681 1.00 92.06 80 ARG A O 1
ATOM 623 N N . GLN A 1 81 ? -10.101 21.246 2.058 1.00 94.44 81 GLN A N 1
ATOM 624 C CA . GLN A 1 81 ? -11.013 20.428 2.853 1.00 94.44 81 GLN A CA 1
ATOM 625 C C . GLN A 1 81 ? -10.916 18.977 2.399 1.00 94.44 81 GLN A C 1
ATOM 627 O O . GLN A 1 81 ? -11.030 18.690 1.206 1.00 94.44 81 GLN A O 1
ATOM 632 N N . ILE A 1 82 ? -10.762 18.066 3.352 1.00 94.00 82 ILE A N 1
ATOM 633 C CA . ILE A 1 82 ? -10.853 16.631 3.110 1.00 94.00 82 ILE A CA 1
ATOM 634 C C . ILE A 1 82 ? -12.167 16.123 3.649 1.00 94.00 82 ILE A C 1
ATOM 636 O O . ILE A 1 82 ? -12.483 16.328 4.819 1.00 94.00 82 ILE A O 1
ATOM 640 N N . VAL A 1 83 ? -12.900 15.436 2.781 1.00 95.94 83 VAL A N 1
ATOM 641 C CA . VAL A 1 83 ? -14.174 14.805 3.103 1.00 95.94 83 VAL A CA 1
ATOM 642 C C . VAL A 1 83 ? -14.136 13.326 2.749 1.00 95.94 83 VAL A C 1
ATOM 644 O O . VAL A 1 83 ? -13.534 12.934 1.748 1.00 95.94 83 VAL A O 1
ATOM 647 N N . GLY A 1 84 ? -14.772 12.490 3.561 1.00 95.12 84 GLY A N 1
ATOM 648 C CA . GLY A 1 84 ? -14.813 11.055 3.307 1.00 95.12 84 GLY A CA 1
ATOM 649 C C . GLY A 1 84 ? -15.277 10.246 4.506 1.00 95.12 84 GLY A C 1
ATOM 650 O O . GLY A 1 84 ? -15.854 10.778 5.445 1.00 95.12 84 GLY A O 1
ATOM 651 N N . TRP A 1 85 ? -15.019 8.940 4.461 1.00 95.25 85 TRP A N 1
ATOM 652 C CA . TRP A 1 85 ? -15.409 8.007 5.517 1.00 95.25 85 TRP A CA 1
ATOM 653 C C . TRP A 1 85 ? -14.275 7.031 5.816 1.00 95.25 85 TRP A C 1
ATOM 655 O O . TRP A 1 85 ? -13.780 6.354 4.909 1.00 95.25 85 TRP A O 1
ATOM 665 N N . LEU A 1 86 ? -13.910 6.908 7.091 1.00 94.19 86 LEU A N 1
ATOM 666 C CA . LEU A 1 86 ? -13.065 5.826 7.588 1.00 94.19 86 LEU A CA 1
ATOM 667 C C . LEU A 1 86 ? -13.950 4.622 7.907 1.00 94.19 86 LEU A C 1
ATOM 669 O O . LEU A 1 86 ? -14.629 4.583 8.935 1.00 94.19 86 LEU A O 1
ATOM 673 N N . LYS A 1 87 ? -13.938 3.654 6.991 1.00 93.00 87 LYS A N 1
ATOM 674 C CA . LYS A 1 87 ? -14.673 2.387 7.086 1.00 93.00 87 LYS A CA 1
ATOM 675 C C . LYS A 1 87 ? -13.780 1.264 7.608 1.00 93.00 87 LYS A C 1
ATOM 677 O O . LYS A 1 87 ? -12.583 1.458 7.789 1.00 93.00 87 LYS A O 1
ATOM 682 N N . GLN A 1 88 ? -14.364 0.075 7.788 1.00 91.81 88 GLN A N 1
ATOM 683 C CA . GLN A 1 88 ? -13.643 -1.145 8.199 1.00 91.81 88 GLN A CA 1
ATOM 684 C C . GLN A 1 88 ? -12.882 -0.949 9.520 1.00 91.81 88 GLN A C 1
ATOM 686 O O . GLN A 1 88 ? -11.735 -1.370 9.680 1.00 91.81 88 GLN A O 1
ATOM 691 N N . ARG A 1 89 ? -13.551 -0.281 10.465 1.00 93.88 89 ARG A N 1
ATOM 692 C CA . ARG A 1 89 ? -13.046 -0.026 11.810 1.00 93.88 89 ARG A CA 1
ATOM 693 C C . ARG A 1 89 ? -13.533 -1.102 12.765 1.00 93.88 89 ARG A C 1
ATOM 695 O O . ARG A 1 89 ? -14.710 -1.469 12.760 1.00 93.88 89 ARG A O 1
ATOM 702 N N . TYR A 1 90 ? -12.630 -1.555 13.616 1.00 94.94 90 TYR A N 1
ATOM 703 C CA . TYR A 1 90 ? -12.880 -2.557 14.640 1.00 94.94 90 TYR A CA 1
ATOM 704 C C . TYR A 1 90 ? -12.236 -2.120 15.957 1.00 94.94 90 TYR A C 1
ATOM 706 O O . TYR A 1 90 ? -11.490 -1.143 15.993 1.00 94.94 90 TYR A O 1
ATOM 714 N N . ALA A 1 91 ? -12.529 -2.818 17.053 1.00 92.62 91 ALA A N 1
ATOM 715 C CA . ALA A 1 91 ? -11.914 -2.528 18.350 1.00 92.62 91 ALA A CA 1
ATOM 716 C C . ALA A 1 91 ? -10.380 -2.680 18.322 1.00 92.62 91 ALA A C 1
ATOM 718 O O . ALA A 1 91 ? -9.695 -1.999 19.077 1.00 92.62 91 ALA A O 1
ATOM 719 N N . SER A 1 92 ? -9.843 -3.521 17.429 1.00 93.88 92 SER A N 1
ATOM 720 C CA . SER A 1 92 ? -8.400 -3.635 17.179 1.00 93.88 92 SER A CA 1
ATOM 721 C C . SER A 1 92 ? -7.829 -2.495 16.323 1.00 93.88 92 SER A C 1
ATOM 723 O O . SER A 1 92 ? -6.617 -2.391 16.194 1.00 93.88 92 SER A O 1
ATOM 725 N N . GLY A 1 93 ? -8.676 -1.648 15.728 1.00 95.00 93 GLY A N 1
ATOM 726 C CA . GLY A 1 93 ? -8.291 -0.560 14.832 1.00 95.00 93 GLY A CA 1
ATOM 727 C C . GLY A 1 93 ? -8.780 -0.744 13.391 1.00 95.00 93 GLY A C 1
ATOM 728 O O . GLY A 1 93 ? -9.804 -1.386 13.140 1.00 95.00 93 GLY A O 1
ATOM 729 N N . GLY A 1 94 ? -8.089 -0.127 12.432 1.00 96.25 94 GLY A N 1
ATOM 730 C CA . GLY A 1 94 ? -8.388 -0.287 11.005 1.00 96.25 94 GLY A CA 1
ATOM 731 C C . GLY A 1 94 ? -7.861 -1.624 10.490 1.00 96.25 94 GLY A C 1
ATOM 732 O O . GLY A 1 94 ? -6.705 -1.945 10.741 1.00 96.25 94 GLY A O 1
ATOM 733 N N . VAL A 1 95 ? -8.678 -2.405 9.779 1.00 96.62 95 VAL A N 1
ATOM 734 C CA . VAL A 1 95 ? -8.264 -3.725 9.270 1.00 96.62 95 VAL A CA 1
ATOM 735 C C . VAL A 1 95 ? -8.496 -3.799 7.768 1.00 96.62 95 VAL A C 1
ATOM 737 O O . VAL A 1 95 ? -9.637 -3.795 7.305 1.00 96.62 95 VAL A O 1
ATOM 740 N N . TYR A 1 96 ? -7.401 -3.900 7.016 1.00 95.94 96 TYR A N 1
ATOM 741 C CA . TYR A 1 96 ? -7.393 -4.011 5.561 1.00 95.94 96 TYR A CA 1
ATOM 742 C C . TYR A 1 96 ? -6.738 -5.323 5.148 1.00 95.94 96 TYR A C 1
ATOM 744 O O . TYR A 1 96 ? -5.733 -5.737 5.725 1.00 95.94 96 TYR A O 1
ATOM 752 N N . TYR A 1 97 ? -7.300 -5.984 4.142 1.00 94.94 97 TYR A N 1
ATOM 753 C CA . TYR A 1 97 ? -6.814 -7.281 3.691 1.00 94.94 97 TYR A CA 1
ATOM 754 C C . TYR A 1 97 ? -6.903 -7.445 2.177 1.00 94.94 97 TYR A C 1
ATOM 756 O O . TYR A 1 97 ? -7.704 -6.786 1.510 1.00 94.94 97 TYR A O 1
ATOM 764 N N . ARG A 1 98 ? -6.091 -8.359 1.641 1.00 93.12 98 ARG A N 1
ATOM 765 C CA . ARG A 1 98 ? -6.052 -8.703 0.217 1.00 93.12 98 ARG A CA 1
ATOM 766 C C . ARG A 1 98 ? -5.903 -10.202 0.008 1.00 93.12 98 ARG A C 1
ATOM 768 O O . ARG A 1 98 ? -5.056 -10.818 0.639 1.00 93.12 98 ARG A O 1
ATOM 775 N N . ALA A 1 99 ? -6.612 -10.774 -0.966 1.00 89.69 99 ALA A N 1
ATOM 776 C CA . ALA A 1 99 ? -6.446 -12.171 -1.377 1.00 89.69 99 ALA A CA 1
ATOM 777 C C . ALA A 1 99 ? -5.201 -12.373 -2.272 1.00 89.69 99 ALA A C 1
ATOM 779 O O . ALA A 1 99 ? -5.291 -12.750 -3.447 1.00 89.69 99 ALA A O 1
ATOM 780 N N . GLY A 1 100 ? -4.026 -12.061 -1.727 1.00 91.38 100 GLY A N 1
ATOM 781 C CA . GLY A 1 100 ? -2.725 -12.135 -2.388 1.00 91.38 100 GLY A CA 1
ATOM 782 C C . GLY A 1 100 ? -1.681 -11.272 -1.683 1.00 91.38 100 GLY A C 1
ATOM 783 O O . GLY A 1 100 ? -1.946 -10.729 -0.609 1.00 91.38 100 GLY A O 1
ATOM 784 N N . SER A 1 101 ? -0.501 -11.134 -2.288 1.00 92.75 101 SER A N 1
ATOM 785 C CA . SER A 1 101 ? 0.593 -10.381 -1.676 1.00 92.75 101 SER A CA 1
ATOM 786 C C . SER A 1 101 ? 0.217 -8.911 -1.516 1.00 92.75 101 SER A C 1
ATOM 788 O O . SER A 1 101 ? -0.392 -8.311 -2.410 1.00 92.75 101 SER A O 1
ATOM 790 N N . VAL A 1 102 ? 0.573 -8.338 -0.365 1.00 94.44 102 VAL A N 1
ATOM 791 C CA . VAL A 1 102 ? 0.338 -6.921 -0.079 1.00 94.44 102 VAL A CA 1
ATOM 792 C C . VAL A 1 102 ? 1.147 -6.088 -1.068 1.00 94.44 102 VAL A C 1
ATOM 794 O O . VAL A 1 102 ? 2.361 -6.255 -1.185 1.00 94.44 102 VAL A O 1
ATOM 797 N N . ARG A 1 103 ? 0.474 -5.215 -1.820 1.00 94.38 103 ARG A N 1
ATOM 798 C CA . ARG A 1 103 ? 1.120 -4.355 -2.814 1.00 94.38 103 ARG A CA 1
ATOM 799 C C . ARG A 1 103 ? 1.506 -3.019 -2.200 1.00 94.38 103 ARG A C 1
ATOM 801 O O . ARG A 1 103 ? 0.886 -2.562 -1.243 1.00 94.38 103 ARG A O 1
ATOM 808 N N . SER A 1 104 ? 2.436 -2.333 -2.857 1.00 94.88 104 SER A N 1
ATOM 809 C CA . SER A 1 104 ? 2.796 -0.940 -2.565 1.00 94.88 104 SER A CA 1
ATOM 810 C C . SER A 1 104 ? 1.574 -0.027 -2.411 1.00 94.88 104 SER A C 1
ATOM 812 O O . SER A 1 104 ? 1.453 0.718 -1.441 1.00 94.88 104 SER A O 1
ATOM 814 N N . GLN A 1 105 ? 0.600 -0.148 -3.322 1.00 95.50 105 GLN A N 1
ATOM 815 C CA . GLN A 1 105 ? -0.623 0.650 -3.265 1.00 95.50 105 GLN A CA 1
ATOM 816 C C . GLN A 1 105 ? -1.488 0.319 -2.046 1.00 95.50 105 GLN A C 1
ATOM 818 O O . GLN A 1 105 ? -2.149 1.213 -1.530 1.00 95.50 105 GLN A O 1
ATOM 823 N N . ASP A 1 106 ? -1.496 -0.933 -1.578 1.00 96.31 106 ASP A N 1
ATOM 824 C CA . ASP A 1 106 ? -2.260 -1.320 -0.388 1.00 96.31 106 ASP A CA 1
ATOM 825 C C . ASP A 1 106 ? -1.629 -0.708 0.869 1.00 96.31 106 ASP A C 1
ATOM 827 O O . ASP A 1 106 ? -2.351 -0.164 1.703 1.00 96.31 106 ASP A O 1
ATOM 831 N N . ILE A 1 107 ? -0.291 -0.712 0.955 1.00 97.38 107 ILE A N 1
ATOM 832 C CA . ILE A 1 107 ? 0.464 -0.045 2.025 1.00 97.38 107 ILE A CA 1
ATOM 833 C C . ILE A 1 107 ? 0.189 1.456 2.031 1.00 97.38 107 ILE A C 1
ATOM 835 O O . ILE A 1 107 ? -0.227 1.988 3.055 1.00 97.38 107 ILE A O 1
ATOM 839 N N . LEU A 1 108 ? 0.355 2.138 0.893 1.00 97.56 108 LEU A N 1
ATOM 840 C CA . LEU A 1 108 ? 0.130 3.583 0.802 1.00 97.56 108 LEU A CA 1
ATOM 841 C C . LEU A 1 108 ? -1.329 3.953 1.116 1.00 97.56 108 LEU A C 1
ATOM 843 O O . LEU A 1 108 ? -1.606 4.921 1.819 1.00 97.56 108 LEU A O 1
ATOM 847 N N . SER A 1 109 ? -2.277 3.153 0.631 1.00 97.00 109 SER A N 1
ATOM 848 C CA . SER A 1 109 ? -3.708 3.314 0.894 1.00 97.00 109 SER A CA 1
ATOM 849 C C . SER A 1 109 ? -4.026 3.161 2.390 1.00 97.00 109 SER A C 1
ATOM 851 O O . SER A 1 109 ? -4.750 3.987 2.958 1.00 97.00 109 SER A O 1
ATOM 853 N N . ALA A 1 110 ? -3.470 2.143 3.051 1.00 97.56 110 ALA A N 1
ATOM 854 C CA . ALA A 1 110 ? -3.609 1.957 4.493 1.00 97.56 110 ALA A CA 1
ATOM 855 C C . ALA A 1 110 ? -2.931 3.086 5.279 1.00 97.56 110 ALA A C 1
ATOM 857 O O . ALA A 1 110 ? -3.521 3.601 6.225 1.00 97.56 110 ALA A O 1
ATOM 858 N N . TRP A 1 111 ? -1.754 3.529 4.839 1.00 98.06 111 TRP A N 1
ATOM 859 C CA . TRP A 1 111 ? -1.004 4.623 5.446 1.00 98.06 111 TRP A CA 1
ATOM 860 C C . TRP A 1 111 ? -1.769 5.948 5.410 1.00 98.06 111 TRP A C 1
ATOM 862 O O . TRP A 1 111 ? -1.935 6.596 6.438 1.00 98.06 111 TRP A O 1
ATOM 872 N N . ILE A 1 112 ? -2.347 6.310 4.262 1.00 97.44 112 ILE A N 1
ATOM 873 C CA . ILE A 1 112 ? -3.202 7.501 4.135 1.00 97.44 112 ILE A CA 1
ATOM 874 C C . ILE A 1 112 ? -4.377 7.437 5.120 1.00 97.44 112 ILE A C 1
ATOM 876 O O . ILE A 1 112 ? -4.675 8.420 5.795 1.00 97.44 112 ILE A O 1
ATOM 880 N N . ARG A 1 113 ? -5.040 6.279 5.241 1.00 97.06 113 ARG A N 1
ATOM 881 C CA . ARG A 1 113 ? -6.154 6.104 6.191 1.00 97.06 113 ARG A CA 1
ATOM 882 C C . ARG A 1 113 ? -5.689 6.181 7.637 1.00 97.06 113 ARG A C 1
ATOM 884 O O . ARG A 1 113 ? -6.404 6.750 8.452 1.00 97.06 113 ARG A O 1
ATOM 891 N N . HIS A 1 114 ? -4.515 5.635 7.935 1.00 97.50 114 HIS A N 1
ATOM 892 C CA . HIS A 1 114 ? -3.899 5.690 9.253 1.00 97.50 114 HIS A CA 1
ATOM 893 C C . HIS A 1 114 ? -3.616 7.140 9.673 1.00 97.50 114 HIS A C 1
ATOM 895 O O . HIS A 1 114 ? -4.057 7.566 10.737 1.00 97.50 114 HIS A O 1
ATOM 901 N N . LEU A 1 115 ? -3.007 7.938 8.789 1.00 97.25 115 LEU A N 1
ATOM 902 C CA . LEU A 1 115 ? -2.772 9.367 9.019 1.00 97.25 115 LEU A CA 1
ATOM 903 C C . LEU A 1 115 ? -4.082 10.134 9.251 1.00 97.25 115 LEU A C 1
ATOM 905 O O . LEU A 1 115 ? -4.203 10.886 10.215 1.00 97.25 115 LEU A O 1
ATOM 909 N N . VAL A 1 116 ? -5.098 9.909 8.414 1.00 96.31 116 VAL A N 1
ATOM 910 C CA . VAL A 1 116 ? -6.414 10.554 8.574 1.00 96.31 116 VAL A CA 1
ATOM 911 C C . VAL A 1 116 ? -7.104 10.119 9.875 1.00 96.31 116 VAL A C 1
ATOM 913 O O . VAL A 1 116 ? -7.739 10.939 10.542 1.00 96.31 116 VAL A O 1
ATOM 916 N N . ALA A 1 117 ? -6.963 8.856 10.286 1.00 95.38 117 ALA A N 1
ATOM 917 C CA . ALA A 1 117 ? -7.473 8.380 11.570 1.00 95.38 117 ALA A CA 1
ATOM 918 C C . ALA A 1 117 ? -6.814 9.126 12.743 1.00 95.38 117 ALA A C 1
ATOM 920 O O . ALA A 1 117 ? -7.523 9.614 13.622 1.00 95.38 117 ALA A O 1
ATOM 921 N N . SER A 1 118 ? -5.493 9.318 12.718 1.00 95.06 118 SER A N 1
ATOM 922 C CA . SER A 1 118 ? -4.784 10.127 13.720 1.00 95.06 118 SER A CA 1
ATOM 923 C C . SER A 1 118 ? -5.225 11.595 13.733 1.00 95.06 118 SER A C 1
ATOM 925 O O . SER A 1 118 ? -5.386 12.180 14.806 1.00 95.06 118 SER A O 1
ATOM 927 N N . LEU A 1 119 ? -5.487 12.187 12.564 1.00 94.19 119 LEU A N 1
ATOM 928 C CA . LEU A 1 119 ? -5.947 13.577 12.440 1.00 94.19 119 LEU A CA 1
ATOM 929 C C . LEU A 1 119 ? -7.378 13.806 12.940 1.00 94.19 119 LEU A C 1
ATOM 931 O O . LEU A 1 119 ? -7.692 14.880 13.443 1.00 94.19 119 LEU A O 1
ATOM 935 N N . THR A 1 120 ? -8.247 12.802 12.833 1.00 91.00 120 THR A N 1
ATOM 936 C CA . THR A 1 120 ? -9.625 12.860 13.360 1.00 91.00 120 THR A CA 1
ATOM 937 C C . THR A 1 120 ? -9.713 12.577 14.866 1.00 91.00 120 THR A C 1
ATOM 939 O O . THR A 1 120 ? -10.813 12.528 15.414 1.00 91.00 120 THR A O 1
ATOM 942 N N . GLY A 1 121 ? -8.582 12.354 15.548 1.00 84.31 121 GLY A N 1
ATOM 943 C CA . GLY A 1 121 ? -8.553 11.919 16.950 1.00 84.31 121 GLY A CA 1
ATOM 944 C C . GLY A 1 121 ? -8.957 10.452 17.146 1.00 84.31 121 GLY A C 1
ATOM 945 O O . GLY A 1 121 ? -9.040 9.975 18.274 1.00 84.31 121 GLY A O 1
ATOM 946 N N . ALA A 1 122 ? -9.168 9.712 16.055 1.00 84.44 122 ALA A N 1
ATOM 947 C CA . ALA A 1 122 ? -9.456 8.284 16.034 1.00 84.44 122 ALA A CA 1
ATOM 948 C C . ALA A 1 122 ? -8.173 7.446 15.858 1.00 84.44 122 ALA A C 1
ATOM 950 O O . ALA A 1 122 ? -8.207 6.403 15.195 1.00 84.44 122 ALA A O 1
ATOM 951 N N . SER A 1 123 ? -7.050 7.917 16.419 1.00 88.06 123 SER A N 1
ATOM 952 C CA . SER A 1 123 ? -5.749 7.248 16.320 1.00 88.06 123 SER A CA 1
ATOM 953 C C . SER A 1 123 ? -5.863 5.808 16.819 1.00 88.06 123 SER A C 1
ATOM 955 O O . SER A 1 123 ? -6.387 5.543 17.903 1.00 88.06 123 SER A O 1
ATOM 957 N N . CYS A 1 124 ? -5.447 4.864 15.983 1.00 93.00 124 CYS A N 1
ATOM 958 C CA . CYS A 1 124 ? -5.567 3.438 16.247 1.00 93.00 124 CYS A CA 1
ATOM 959 C C . CYS A 1 124 ? -4.539 2.655 15.438 1.00 93.00 124 CYS A C 1
ATOM 961 O O . CYS A 1 124 ? -4.008 3.141 14.435 1.00 93.00 124 CYS A O 1
ATOM 963 N N . THR A 1 125 ? -4.301 1.413 15.851 1.00 96.94 125 THR A N 1
ATOM 964 C CA . THR A 1 125 ? -3.509 0.475 15.063 1.00 96.94 125 THR A CA 1
ATOM 965 C C . THR A 1 125 ? -4.168 0.270 13.700 1.00 96.94 125 THR A C 1
ATOM 967 O O . THR A 1 125 ? -5.394 0.230 13.571 1.00 96.94 125 THR A O 1
ATOM 970 N N . THR A 1 126 ? -3.370 0.188 12.642 1.00 97.81 126 THR A N 1
ATOM 971 C CA . THR A 1 126 ? -3.870 -0.114 11.297 1.00 97.81 126 THR A CA 1
ATOM 972 C C . THR A 1 126 ? -3.199 -1.366 10.774 1.00 97.81 126 THR A C 1
ATOM 974 O O . THR A 1 126 ? -2.003 -1.361 10.520 1.00 97.81 126 THR A O 1
ATOM 977 N N . HIS A 1 127 ? -3.980 -2.425 10.606 1.00 97.75 127 HIS A N 1
ATOM 978 C CA . HIS A 1 127 ? -3.543 -3.737 10.155 1.00 97.75 127 HIS A CA 1
ATOM 979 C C . HIS A 1 127 ? -3.694 -3.863 8.638 1.00 97.75 127 HIS A C 1
ATOM 981 O O . HIS A 1 127 ? -4.733 -3.508 8.072 1.00 97.75 127 HIS A O 1
ATOM 987 N N . VAL A 1 128 ? -2.670 -4.409 7.990 1.00 97.56 128 VAL A N 1
ATOM 988 C CA . VAL A 1 128 ? -2.634 -4.727 6.563 1.00 97.56 128 VAL A CA 1
ATOM 989 C C . VAL A 1 128 ? -2.217 -6.180 6.397 1.00 97.56 128 VAL A C 1
ATOM 991 O O . VAL A 1 128 ? -1.060 -6.539 6.611 1.00 97.56 128 VAL A O 1
ATOM 994 N N . ILE A 1 129 ? -3.174 -7.019 6.012 1.00 96.75 129 ILE A N 1
ATOM 995 C CA . ILE A 1 129 ? -2.992 -8.467 5.926 1.00 96.75 129 ILE A CA 1
ATOM 996 C C . ILE A 1 129 ? -3.034 -8.912 4.466 1.00 96.75 129 ILE A C 1
ATOM 998 O O . ILE A 1 129 ? -3.926 -8.551 3.699 1.00 96.75 129 ILE A O 1
ATOM 1002 N N . GLY A 1 130 ? -2.079 -9.734 4.067 1.00 95.44 130 GLY A N 1
ATOM 1003 C CA . GLY A 1 130 ? -2.091 -10.373 2.759 1.00 95.44 130 GLY A CA 1
ATOM 1004 C C . GLY A 1 130 ? -1.552 -11.784 2.831 1.00 95.44 130 GLY A C 1
ATOM 1005 O O . GLY A 1 130 ? -1.360 -12.346 3.906 1.00 95.44 130 GLY A O 1
ATOM 1006 N N . PHE A 1 131 ? -1.299 -12.354 1.664 1.00 94.50 131 PHE A N 1
ATOM 1007 C CA . PHE A 1 131 ? -0.777 -13.703 1.533 1.00 94.50 131 PHE A CA 1
ATOM 1008 C C . PHE A 1 131 ? 0.349 -13.744 0.513 1.00 94.50 131 PHE A C 1
ATOM 1010 O O . PHE A 1 131 ? 0.151 -13.438 -0.665 1.00 94.50 131 PHE A O 1
ATOM 1017 N N . ASP A 1 132 ? 1.527 -14.148 0.963 1.00 93.25 132 ASP A N 1
ATOM 1018 C CA . ASP A 1 132 ? 2.661 -14.440 0.107 1.00 93.25 132 ASP A CA 1
ATOM 1019 C C . ASP A 1 132 ? 2.757 -15.947 -0.159 1.00 93.25 132 ASP A C 1
ATOM 1021 O O . ASP A 1 132 ? 2.599 -16.770 0.737 1.00 93.25 132 ASP A O 1
ATOM 1025 N N . LYS A 1 133 ? 3.055 -16.330 -1.405 1.00 88.25 133 LYS A N 1
ATOM 1026 C CA . LYS A 1 133 ? 3.114 -17.749 -1.790 1.00 88.25 133 LYS A CA 1
ATOM 1027 C C . LYS A 1 133 ? 4.218 -18.534 -1.078 1.00 88.25 133 LYS A C 1
ATOM 1029 O O . LYS A 1 133 ? 4.115 -19.754 -1.003 1.00 88.25 133 LYS A O 1
ATOM 1034 N N . LYS A 1 134 ? 5.286 -17.869 -0.631 1.00 89.94 134 LYS A N 1
ATOM 1035 C CA . LYS A 1 134 ? 6.424 -18.506 0.043 1.00 89.94 134 LYS A CA 1
ATOM 1036 C C . LYS A 1 134 ? 6.286 -18.429 1.557 1.00 89.94 134 LYS A C 1
ATOM 1038 O O . LYS A 1 134 ? 6.582 -19.408 2.230 1.00 89.94 134 LYS A O 1
ATOM 1043 N N . ASN A 1 135 ? 5.839 -17.283 2.066 1.00 90.69 135 ASN A N 1
ATOM 1044 C CA . ASN A 1 135 ? 5.823 -16.998 3.500 1.00 90.69 135 ASN A CA 1
ATOM 1045 C C . ASN A 1 135 ? 4.435 -17.156 4.150 1.00 90.69 135 ASN A C 1
ATOM 1047 O O . ASN A 1 135 ? 4.311 -16.965 5.355 1.00 90.69 135 ASN A O 1
ATOM 1051 N N . GLY A 1 136 ? 3.395 -17.496 3.382 1.00 93.00 136 GLY A N 1
ATOM 1052 C CA . GLY A 1 136 ? 2.026 -17.638 3.881 1.00 93.00 136 GLY A CA 1
ATOM 1053 C C . GLY A 1 136 ? 1.377 -16.292 4.203 1.00 93.00 136 GLY A C 1
ATOM 1054 O O . GLY A 1 136 ? 1.646 -15.279 3.548 1.00 93.00 136 GLY A O 1
ATOM 1055 N N . VAL A 1 137 ? 0.504 -16.265 5.212 1.00 95.00 137 VAL A N 1
ATOM 1056 C CA . VAL A 1 137 ? -0.143 -15.027 5.674 1.00 95.00 137 VAL A CA 1
ATOM 1057 C C . VAL A 1 137 ? 0.916 -14.027 6.143 1.00 95.00 137 VAL A C 1
ATOM 1059 O O . VAL A 1 137 ? 1.812 -14.357 6.911 1.00 95.00 137 VAL A O 1
ATOM 1062 N N . GLN A 1 138 ? 0.827 -12.794 5.652 1.00 95.62 138 GLN A N 1
ATOM 1063 C CA . GLN A 1 138 ? 1.683 -11.681 6.051 1.00 95.62 138 GLN A CA 1
ATOM 1064 C C . GLN A 1 138 ? 0.817 -10.661 6.776 1.00 95.62 138 GLN A C 1
ATOM 1066 O O . GLN A 1 138 ? -0.074 -10.068 6.165 1.00 95.62 138 GLN A O 1
ATOM 1071 N N . HIS A 1 139 ? 1.072 -10.468 8.066 1.00 96.50 139 HIS A N 1
ATOM 1072 C CA . HIS A 1 139 ? 0.345 -9.521 8.899 1.00 96.50 139 HIS A CA 1
ATOM 1073 C C . HIS A 1 139 ? 1.251 -8.339 9.229 1.00 96.50 139 HIS A C 1
ATOM 1075 O O . HIS A 1 139 ? 2.108 -8.413 10.106 1.00 96.50 139 HIS A O 1
ATOM 1081 N N . ASN A 1 140 ? 1.022 -7.232 8.529 1.00 97.00 140 ASN A N 1
ATOM 1082 C CA . ASN A 1 140 ? 1.700 -5.973 8.784 1.00 97.00 140 ASN A CA 1
ATOM 1083 C C . ASN A 1 140 ? 0.801 -5.024 9.576 1.00 97.00 140 ASN A C 1
ATOM 1085 O O . ASN A 1 140 ? -0.423 -5.084 9.448 1.00 97.00 140 ASN A O 1
ATOM 1089 N N . TYR A 1 141 ? 1.380 -4.118 10.354 1.00 97.94 141 TYR A N 1
ATOM 1090 C CA . TYR A 1 141 ? 0.616 -3.097 11.058 1.00 97.94 141 TYR A CA 1
ATOM 1091 C C . TYR A 1 141 ? 1.391 -1.791 11.248 1.00 97.94 141 TYR A C 1
ATOM 1093 O O . TYR A 1 141 ? 2.619 -1.770 11.271 1.00 97.94 141 TYR A O 1
ATOM 1101 N N . PHE A 1 142 ? 0.636 -0.704 11.396 1.00 98.12 142 PHE A N 1
ATOM 1102 C CA . PHE A 1 142 ? 1.107 0.588 11.885 1.00 98.12 142 PHE A CA 1
ATOM 1103 C C . PHE A 1 142 ? 0.611 0.792 13.309 1.00 98.12 142 PHE A C 1
ATOM 1105 O O . PHE A 1 142 ? -0.582 0.615 13.574 1.00 98.12 142 PHE A O 1
ATOM 1112 N N . GLU A 1 143 ? 1.506 1.179 14.209 1.00 97.19 143 GLU A N 1
ATOM 1113 C CA . GLU A 1 143 ? 1.137 1.610 15.556 1.00 97.19 143 GLU A CA 1
ATOM 1114 C C . GLU A 1 143 ? 0.484 2.998 15.540 1.00 97.19 143 GLU A C 1
ATOM 1116 O O . GLU A 1 143 ? 0.744 3.773 14.620 1.00 97.19 143 GLU A O 1
ATOM 1121 N N . PRO A 1 144 ? -0.361 3.332 16.535 1.00 96.75 144 PRO A N 1
ATOM 1122 C CA . PRO A 1 144 ? -0.986 4.647 16.630 1.00 96.75 144 PRO A CA 1
ATOM 1123 C C . PRO A 1 144 ? 0.032 5.790 16.538 1.00 96.75 144 PRO A C 1
ATOM 1125 O O . PRO A 1 144 ? 1.019 5.819 17.271 1.00 96.75 144 PRO A O 1
ATOM 1128 N N . LEU A 1 145 ? -0.251 6.760 15.669 1.00 95.75 145 LEU A N 1
ATOM 1129 C CA . LEU A 1 145 ? 0.565 7.959 15.488 1.00 95.75 145 LEU A CA 1
ATOM 1130 C C . LEU A 1 145 ? -0.089 9.170 16.165 1.00 95.75 145 LEU A C 1
ATOM 1132 O O . LEU A 1 145 ? -1.322 9.292 16.168 1.00 95.75 145 LEU A O 1
ATOM 1136 N N . ASP A 1 146 ? 0.729 10.071 16.710 1.00 95.31 146 ASP A N 1
ATOM 1137 C CA . ASP A 1 146 ? 0.274 11.347 17.258 1.00 95.31 146 ASP A CA 1
ATOM 1138 C C . ASP A 1 146 ? -0.211 12.309 16.155 1.00 95.31 146 ASP A C 1
ATOM 1140 O O . ASP A 1 146 ? 0.155 12.199 14.981 1.00 95.31 146 ASP A O 1
ATOM 1144 N N . THR A 1 147 ? -1.070 13.257 16.530 1.00 95.12 147 THR A N 1
ATOM 1145 C CA . THR A 1 147 ? -1.717 14.173 15.581 1.00 95.12 147 THR A CA 1
ATOM 1146 C C . THR A 1 147 ? -0.729 15.120 14.891 1.00 95.12 147 THR A C 1
ATOM 1148 O O . THR A 1 147 ? -0.929 15.430 13.718 1.00 95.12 147 THR A O 1
ATOM 1151 N N . GLU A 1 148 ? 0.329 15.569 15.573 1.00 93.62 148 GLU A N 1
ATOM 1152 C CA . GLU A 1 148 ? 1.290 16.540 15.029 1.00 93.62 148 GLU A CA 1
ATOM 1153 C C . GLU A 1 148 ? 2.158 15.896 13.941 1.00 93.62 148 GLU A C 1
ATOM 1155 O O . GLU A 1 148 ? 2.221 16.392 12.810 1.00 93.62 148 GLU A O 1
ATOM 1160 N N . SER A 1 149 ? 2.736 14.729 14.238 1.00 94.56 149 SER A N 1
ATOM 1161 C CA . SER A 1 149 ? 3.462 13.918 13.259 1.00 94.56 149 SER A CA 1
ATOM 1162 C C . SER A 1 149 ? 2.567 13.555 12.076 1.00 94.56 149 SER A C 1
ATOM 1164 O O . SER A 1 149 ? 2.980 13.688 10.920 1.00 94.56 149 SER A O 1
ATOM 1166 N N . ALA A 1 150 ? 1.323 13.135 12.347 1.00 95.88 150 ALA A N 1
ATOM 1167 C CA . ALA A 1 150 ? 0.366 12.792 11.302 1.00 95.88 150 ALA A CA 1
ATOM 1168 C C . ALA A 1 150 ? 0.080 13.983 10.379 1.00 95.88 150 ALA A C 1
ATOM 1170 O O . ALA A 1 150 ? 0.025 13.807 9.164 1.00 95.88 150 ALA A O 1
ATOM 1171 N N . GLN A 1 151 ? -0.053 15.192 10.928 1.00 94.81 151 GLN A N 1
ATOM 1172 C CA . GLN A 1 151 ? -0.319 16.401 10.151 1.00 94.81 151 GLN A CA 1
ATOM 1173 C C . GLN A 1 151 ? 0.828 16.742 9.206 1.00 94.81 151 GLN A C 1
ATOM 1175 O O . GLN A 1 151 ? 0.580 17.010 8.030 1.00 94.81 151 GLN A O 1
ATOM 1180 N N . SER A 1 152 ? 2.069 16.692 9.692 1.00 94.00 152 SER A N 1
ATOM 1181 C CA . SER A 1 152 ? 3.249 16.959 8.865 1.00 94.00 152 SER A CA 1
ATOM 1182 C C . SER A 1 152 ? 3.339 15.980 7.687 1.00 94.00 152 SER A C 1
ATOM 1184 O O . SER A 1 152 ? 3.356 16.387 6.524 1.00 94.00 152 SER A O 1
ATOM 1186 N N . LEU A 1 153 ? 3.272 14.678 7.982 1.00 96.06 153 LEU A N 1
ATOM 1187 C CA . LEU A 1 153 ? 3.377 13.605 6.989 1.00 96.06 153 LEU A CA 1
ATOM 1188 C C . LEU A 1 153 ? 2.230 13.638 5.975 1.00 96.06 153 LEU A C 1
ATOM 1190 O O . LEU A 1 153 ? 2.424 13.436 4.776 1.00 96.06 153 LEU A O 1
ATOM 1194 N N . PHE A 1 1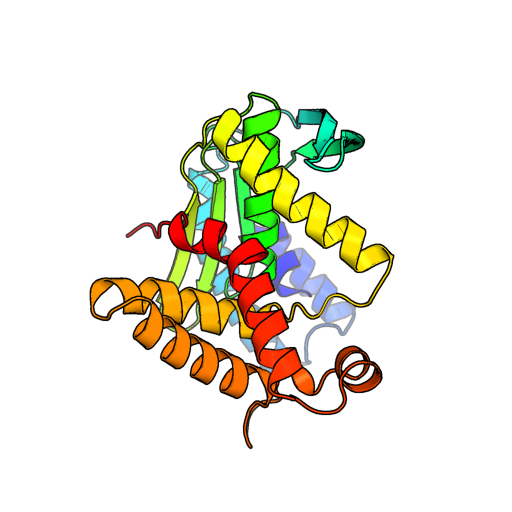54 ? 1.020 13.920 6.446 1.00 96.00 154 PHE A N 1
ATOM 1195 C CA . PHE A 1 154 ? -0.148 13.996 5.588 1.00 96.00 154 PHE A CA 1
ATOM 1196 C C . PHE A 1 154 ? -0.115 15.226 4.667 1.00 96.00 154 PHE A C 1
ATOM 1198 O O . PHE A 1 154 ? -0.469 15.127 3.491 1.00 96.00 154 PHE A O 1
ATOM 1205 N N . ASN A 1 155 ? 0.377 16.366 5.158 1.00 94.62 155 ASN A N 1
ATOM 1206 C CA . ASN A 1 155 ? 0.571 17.567 4.347 1.00 94.62 155 ASN A CA 1
ATOM 1207 C C . ASN A 1 155 ? 1.560 17.341 3.194 1.00 94.62 155 ASN A C 1
ATOM 1209 O O . ASN A 1 155 ? 1.349 17.875 2.100 1.00 94.62 155 ASN A O 1
ATOM 1213 N N . GLU A 1 156 ? 2.609 16.540 3.400 1.00 94.00 156 GLU A N 1
ATOM 1214 C CA . GLU A 1 156 ? 3.522 16.159 2.318 1.00 94.00 156 GLU A CA 1
ATOM 1215 C C . GLU A 1 156 ? 2.805 15.379 1.214 1.00 94.00 156 GLU A C 1
ATOM 1217 O O . GLU A 1 156 ? 2.918 15.739 0.041 1.00 94.00 156 GLU A O 1
ATOM 1222 N N . LEU A 1 157 ? 1.992 14.382 1.577 1.00 95.75 157 LEU A N 1
ATOM 1223 C CA . LEU A 1 157 ? 1.216 13.596 0.611 1.00 95.75 157 LEU A CA 1
ATOM 1224 C C . LEU A 1 157 ? 0.243 14.462 -0.189 1.00 95.75 157 LEU A C 1
ATOM 1226 O O . LEU A 1 157 ? 0.132 14.308 -1.405 1.00 95.75 157 LEU A O 1
ATOM 1230 N N . VAL A 1 158 ? -0.450 15.391 0.472 1.00 95.19 158 VAL A N 1
ATOM 1231 C CA . VAL A 1 158 ? -1.382 16.294 -0.216 1.00 95.19 158 VAL A CA 1
ATOM 1232 C C . VAL A 1 158 ? -0.637 17.256 -1.137 1.00 95.19 158 VAL A C 1
ATOM 1234 O O . VAL A 1 158 ? -1.111 17.532 -2.237 1.00 95.19 158 VAL A O 1
ATOM 1237 N N . THR A 1 159 ? 0.539 17.733 -0.729 1.00 93.44 159 THR A N 1
ATOM 1238 C CA . THR A 1 159 ? 1.377 18.598 -1.569 1.00 93.44 159 THR A CA 1
ATOM 1239 C C . THR A 1 159 ? 1.769 17.886 -2.863 1.00 93.44 159 THR A C 1
ATOM 1241 O O . THR A 1 159 ? 1.590 18.443 -3.947 1.00 93.44 159 THR A O 1
ATOM 1244 N N . GLU A 1 160 ? 2.235 16.637 -2.772 1.00 94.25 160 GLU A N 1
ATOM 1245 C CA . GLU A 1 160 ? 2.599 15.851 -3.958 1.00 94.25 160 GLU A CA 1
ATOM 1246 C C . GLU A 1 160 ? 1.379 15.479 -4.808 1.00 94.25 160 GLU A C 1
ATOM 1248 O O . GLU A 1 160 ? 1.438 15.537 -6.036 1.00 94.25 160 GLU A O 1
ATOM 1253 N N . PHE A 1 161 ? 0.239 15.180 -4.179 1.00 94.38 161 PHE A N 1
ATOM 1254 C CA . PHE A 1 161 ? -1.017 14.950 -4.893 1.00 94.38 161 PHE A CA 1
ATOM 1255 C C . PHE A 1 161 ? -1.436 16.173 -5.722 1.00 94.38 161 PHE A C 1
ATOM 1257 O O . PHE A 1 161 ? -1.728 16.033 -6.908 1.00 94.38 161 PHE A O 1
ATOM 1264 N N . LEU A 1 162 ? -1.431 17.373 -5.130 1.00 93.38 162 LEU A N 1
ATOM 1265 C CA . LEU A 1 162 ? -1.791 18.609 -5.832 1.00 93.38 162 LEU A CA 1
ATOM 1266 C C . LEU A 1 162 ? -0.797 18.952 -6.950 1.00 93.38 162 LEU A C 1
ATOM 1268 O O . LEU A 1 162 ? -1.216 19.388 -8.024 1.00 93.38 162 LEU A O 1
ATOM 1272 N N . SER A 1 163 ? 0.498 18.711 -6.729 1.00 92.69 163 SER A N 1
ATOM 1273 C CA . SER A 1 163 ? 1.525 18.816 -7.773 1.00 92.69 163 SER A CA 1
ATOM 1274 C C . SER A 1 163 ? 1.203 17.890 -8.955 1.00 92.69 163 SER A C 1
ATOM 1276 O O . SER A 1 163 ? 1.162 18.325 -10.110 1.00 92.69 163 SER A O 1
ATOM 1278 N N . GLY A 1 164 ? 0.832 16.641 -8.653 1.00 94.69 164 GLY A N 1
ATOM 1279 C CA . GLY A 1 164 ? 0.425 15.630 -9.629 1.00 94.69 164 GLY A CA 1
ATOM 1280 C C . GLY A 1 164 ? -0.844 15.953 -10.425 1.00 94.69 164 GLY A C 1
ATOM 1281 O O . GLY A 1 164 ? -1.043 15.398 -11.505 1.00 94.69 164 GLY A O 1
ATOM 1282 N N . LEU A 1 165 ? -1.699 16.859 -9.933 1.00 93.81 165 LEU A N 1
ATOM 1283 C CA . LEU A 1 165 ? -2.859 17.355 -10.686 1.00 93.81 165 LEU A CA 1
ATOM 1284 C C . LEU A 1 165 ? -2.476 18.381 -11.760 1.00 93.81 165 LEU A C 1
ATOM 1286 O O . LEU A 1 165 ? -3.220 18.556 -12.723 1.00 93.81 165 LEU A O 1
ATOM 1290 N N . SER A 1 166 ? -1.345 19.070 -11.593 1.00 93.50 166 SER A N 1
ATOM 1291 C CA . SER A 1 166 ? -0.886 20.115 -12.519 1.00 93.50 166 SER A CA 1
ATOM 1292 C C . SER A 1 166 ? 0.113 19.582 -13.545 1.00 93.50 166 SER A C 1
ATOM 1294 O O . SER A 1 166 ? 0.122 20.019 -14.695 1.00 93.50 166 SER A O 1
ATOM 1296 N N . THR A 1 167 ? 0.948 18.628 -13.138 1.00 93.06 167 THR A N 1
ATOM 1297 C CA . THR A 1 167 ? 1.971 18.001 -13.980 1.00 93.06 167 THR A CA 1
ATOM 1298 C C . THR A 1 167 ? 2.053 16.507 -13.686 1.00 93.06 167 THR A C 1
ATOM 1300 O O . THR A 1 167 ? 1.880 16.134 -12.528 1.00 93.06 167 THR A O 1
ATOM 1303 N N . PRO A 1 168 ? 2.358 15.642 -14.675 1.00 94.19 168 PRO A N 1
ATOM 1304 C CA . PRO A 1 168 ? 2.557 14.219 -14.418 1.00 94.19 168 PRO A CA 1
ATOM 1305 C C . PRO A 1 168 ? 3.579 13.985 -13.300 1.00 94.19 168 PRO A C 1
ATOM 1307 O O . PRO A 1 168 ? 4.723 14.423 -13.402 1.00 94.19 168 PRO A O 1
ATOM 1310 N N . LEU A 1 169 ? 3.159 13.298 -12.238 1.00 94.94 169 LEU A N 1
ATOM 1311 C CA . LEU A 1 169 ? 4.007 13.003 -11.086 1.00 94.94 169 LEU A CA 1
ATOM 1312 C C . LEU A 1 169 ? 4.819 11.723 -11.354 1.00 94.94 169 LEU A C 1
ATOM 1314 O O . LEU A 1 169 ? 4.198 10.669 -11.525 1.00 94.94 169 LEU A O 1
ATOM 1318 N N . PRO A 1 170 ? 6.167 11.764 -11.378 1.00 94.69 170 PRO A N 1
ATOM 1319 C CA . PRO A 1 170 ? 6.999 10.589 -11.634 1.00 94.69 170 PRO A CA 1
ATOM 1320 C C . PRO A 1 170 ? 7.097 9.692 -10.389 1.00 94.69 170 PRO A C 1
ATOM 1322 O O . PRO A 1 170 ? 8.148 9.538 -9.771 1.00 94.69 170 PRO A O 1
ATOM 1325 N N . TYR A 1 171 ? 5.968 9.106 -9.994 1.00 95.94 171 TYR A N 1
ATOM 1326 C CA . TYR A 1 171 ? 5.870 8.143 -8.903 1.00 95.94 171 TYR A CA 1
ATOM 1327 C C . TYR A 1 171 ? 5.396 6.794 -9.448 1.00 95.94 171 TYR A C 1
ATOM 1329 O O . TYR A 1 171 ? 4.263 6.659 -9.914 1.00 95.94 171 TYR A O 1
ATOM 1337 N N . PHE A 1 172 ? 6.271 5.790 -9.373 1.00 96.44 172 PHE A N 1
ATOM 1338 C CA . PHE A 1 172 ? 6.031 4.440 -9.885 1.00 96.44 172 PHE A CA 1
ATOM 1339 C C . PHE A 1 172 ? 5.944 3.469 -8.696 1.00 96.44 172 PHE A C 1
ATOM 1341 O O . PHE A 1 172 ? 6.973 3.164 -8.090 1.00 96.44 172 PHE A O 1
ATOM 1348 N N . PRO A 1 173 ? 4.732 3.057 -8.268 1.00 95.62 173 PRO A N 1
ATOM 1349 C CA . PRO A 1 173 ? 4.535 2.407 -6.976 1.00 95.62 173 PRO A CA 1
ATOM 1350 C C . PRO A 1 173 ? 5.333 1.120 -6.758 1.00 95.62 173 PRO A C 1
ATOM 1352 O O . PRO A 1 173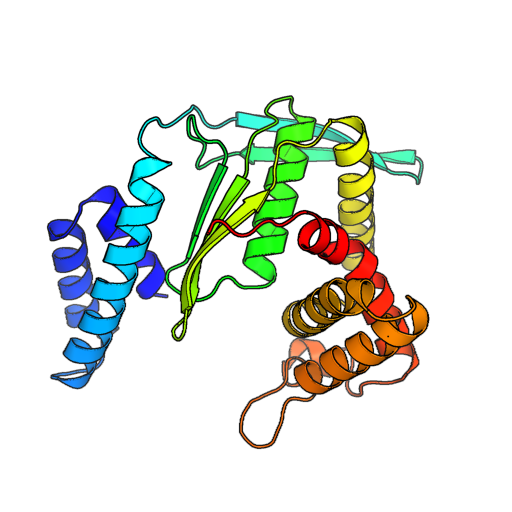 ? 5.754 0.875 -5.625 1.00 95.62 173 PRO A O 1
ATOM 1355 N N . ARG A 1 174 ? 5.519 0.273 -7.781 1.00 96.19 174 ARG A N 1
ATOM 1356 C CA . ARG A 1 174 ? 6.280 -0.978 -7.620 1.00 96.19 174 ARG A CA 1
ATOM 1357 C C . ARG A 1 174 ? 7.765 -0.684 -7.447 1.00 96.19 174 ARG A C 1
ATOM 1359 O O . ARG A 1 174 ? 8.345 -1.134 -6.463 1.00 96.19 174 ARG A O 1
ATOM 1366 N N . SER A 1 175 ? 8.348 0.113 -8.337 1.00 97.25 175 SER A N 1
ATOM 1367 C CA . SER A 1 175 ? 9.759 0.492 -8.278 1.00 97.25 175 SER A CA 1
ATOM 1368 C C . SER A 1 175 ? 10.075 1.292 -7.017 1.00 97.25 175 SER A C 1
ATOM 1370 O O . SER A 1 175 ? 11.081 1.027 -6.363 1.00 97.25 175 SER A O 1
ATOM 1372 N N . ALA A 1 176 ? 9.187 2.209 -6.619 1.00 97.75 176 ALA A N 1
ATOM 1373 C CA . ALA A 1 176 ? 9.284 2.944 -5.360 1.00 97.75 176 ALA A CA 1
ATOM 1374 C C . ALA A 1 176 ? 9.286 1.996 -4.155 1.00 97.75 176 ALA A C 1
ATOM 1376 O O . ALA A 1 176 ? 10.092 2.156 -3.243 1.00 97.75 176 ALA A O 1
ATOM 1377 N N . SER A 1 177 ? 8.415 0.983 -4.147 1.00 97.19 177 SER A N 1
ATOM 1378 C CA . SER A 1 177 ? 8.357 0.015 -3.051 1.00 97.19 177 SER A CA 1
ATOM 1379 C C . SER A 1 177 ? 9.614 -0.833 -2.961 1.00 97.19 177 SER A C 1
ATOM 1381 O O . SER A 1 177 ? 10.131 -1.008 -1.860 1.00 97.19 177 SER A O 1
ATOM 1383 N N . ASP A 1 178 ? 10.118 -1.348 -4.082 1.00 97.50 178 ASP A N 1
ATOM 1384 C CA . ASP A 1 178 ? 11.346 -2.145 -4.091 1.00 97.50 178 ASP A CA 1
ATOM 1385 C C . ASP A 1 178 ? 12.541 -1.308 -3.615 1.00 97.50 178 ASP A C 1
ATOM 1387 O O . ASP A 1 178 ? 13.345 -1.777 -2.808 1.00 97.50 178 ASP A O 1
ATOM 1391 N N . ALA A 1 179 ? 12.616 -0.046 -4.047 1.00 98.06 179 ALA A N 1
ATOM 1392 C CA . ALA A 1 179 ? 13.648 0.890 -3.623 1.00 98.06 179 ALA A CA 1
ATOM 1393 C C . ALA A 1 179 ? 13.569 1.209 -2.125 1.00 98.06 179 ALA A C 1
ATOM 1395 O O . ALA A 1 179 ? 14.569 1.079 -1.426 1.00 98.06 179 ALA A O 1
ATOM 1396 N N . MET A 1 180 ? 12.400 1.600 -1.608 1.00 98.12 180 MET A N 1
ATOM 1397 C CA . MET A 1 180 ? 12.259 2.029 -0.209 1.00 98.12 180 MET A CA 1
ATOM 1398 C C . MET A 1 180 ? 12.396 0.866 0.777 1.00 98.12 180 MET A C 1
ATOM 1400 O O . MET A 1 180 ? 12.995 1.038 1.837 1.00 98.12 180 MET A O 1
ATOM 1404 N N . ASN A 1 181 ? 11.924 -0.334 0.420 1.00 96.75 181 ASN A N 1
ATOM 1405 C CA . ASN A 1 181 ? 12.178 -1.535 1.220 1.00 96.75 181 ASN A CA 1
ATOM 1406 C C . ASN A 1 181 ? 13.672 -1.878 1.260 1.00 96.75 181 ASN A C 1
ATOM 1408 O O . ASN A 1 181 ? 14.199 -2.214 2.322 1.00 96.75 181 ASN A O 1
ATOM 1412 N N . GLU A 1 182 ? 14.371 -1.785 0.122 1.00 97.88 182 GLU A N 1
ATOM 1413 C CA . GLU A 1 182 ? 15.818 -2.006 0.086 1.00 97.88 182 GLU A CA 1
ATOM 1414 C C . GLU A 1 182 ? 16.553 -0.936 0.898 1.00 97.88 182 GLU A C 1
ATOM 1416 O O . GLU A 1 182 ? 17.407 -1.284 1.707 1.00 97.88 182 GLU A O 1
ATOM 1421 N N . PHE A 1 183 ? 16.188 0.338 0.745 1.00 97.81 183 PHE A N 1
ATOM 1422 C CA . PHE A 1 183 ? 16.766 1.441 1.507 1.00 97.81 183 PHE A CA 1
ATOM 1423 C C . PHE A 1 183 ? 16.645 1.192 3.015 1.00 97.81 183 PHE A C 1
ATOM 1425 O O . PHE A 1 183 ? 17.664 1.085 3.698 1.00 97.81 183 PHE A O 1
ATOM 1432 N N . ASN A 1 184 ? 15.420 0.975 3.508 1.00 96.06 184 ASN A N 1
ATOM 1433 C CA . ASN A 1 184 ? 15.146 0.732 4.926 1.00 96.06 184 ASN A CA 1
ATOM 1434 C C . ASN A 1 184 ? 15.925 -0.482 5.464 1.00 96.06 184 ASN A C 1
ATOM 1436 O O . ASN A 1 184 ? 16.549 -0.429 6.521 1.00 96.06 184 ASN A O 1
ATOM 1440 N N . LYS A 1 185 ? 15.983 -1.571 4.688 1.00 95.69 185 LYS A N 1
ATOM 1441 C CA . LYS A 1 185 ? 16.756 -2.770 5.042 1.00 95.69 185 LYS A CA 1
ATOM 1442 C C . LYS A 1 185 ? 18.263 -2.506 5.130 1.00 95.69 185 LYS A C 1
ATOM 1444 O O . LYS A 1 185 ? 18.948 -3.126 5.948 1.00 95.69 185 LYS A O 1
ATOM 1449 N N . ARG A 1 186 ? 18.813 -1.668 4.247 1.00 96.25 186 ARG A N 1
ATOM 1450 C CA . ARG A 1 186 ? 20.260 -1.417 4.146 1.00 96.25 186 ARG A CA 1
ATOM 1451 C C . ARG A 1 186 ? 20.763 -0.401 5.159 1.00 96.25 186 ARG A C 1
ATOM 1453 O O . ARG A 1 186 ? 21.910 -0.542 5.577 1.00 96.25 186 ARG A O 1
ATOM 1460 N N . LEU A 1 187 ? 19.916 0.518 5.621 1.00 94.38 187 LEU A N 1
ATOM 1461 C CA . LEU A 1 187 ? 2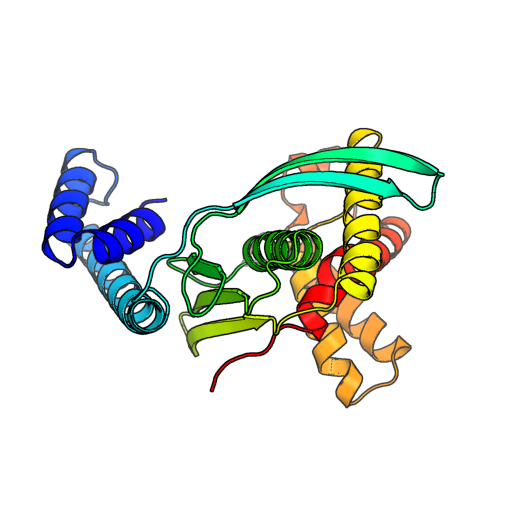0.263 1.488 6.666 1.00 94.38 187 LEU A CA 1
ATOM 1462 C C . LEU A 1 187 ? 20.780 0.842 7.961 1.00 94.38 187 LEU A C 1
ATOM 1464 O O . LEU A 1 187 ? 21.576 1.442 8.671 1.00 94.38 187 LEU A O 1
ATOM 1468 N N . ALA A 1 188 ? 20.404 -0.407 8.252 1.00 93.00 188 ALA A N 1
ATOM 1469 C CA . ALA A 1 188 ? 20.925 -1.138 9.408 1.00 93.00 188 ALA A CA 1
ATOM 1470 C C . ALA A 1 188 ? 22.413 -1.542 9.289 1.00 93.00 188 ALA A C 1
ATOM 1472 O O . ALA A 1 188 ? 22.993 -2.015 10.266 1.00 93.00 188 ALA A O 1
ATOM 1473 N N . LYS A 1 189 ? 23.018 -1.458 8.095 1.00 95.31 189 LYS A N 1
ATOM 1474 C CA . LYS A 1 189 ? 24.363 -1.999 7.808 1.00 95.31 189 LYS A CA 1
ATOM 1475 C C . LYS A 1 189 ? 25.282 -1.068 7.018 1.00 95.31 189 LYS A C 1
ATOM 1477 O O . LYS A 1 189 ? 26.476 -1.344 6.965 1.00 95.31 189 LYS A O 1
ATOM 1482 N N . PHE A 1 190 ? 24.741 -0.043 6.373 1.00 96.56 190 PHE A N 1
ATOM 1483 C CA . PHE A 1 190 ? 25.461 0.827 5.448 1.00 96.56 190 PHE A CA 1
ATOM 1484 C C . PHE A 1 190 ? 25.124 2.287 5.727 1.00 96.56 190 PHE A C 1
ATOM 1486 O O . PHE A 1 190 ? 24.054 2.587 6.261 1.00 96.56 190 PHE A O 1
ATOM 1493 N N . GLU A 1 191 ? 26.012 3.188 5.311 1.00 96.50 191 GLU A N 1
ATOM 1494 C CA . GLU A 1 191 ? 25.749 4.624 5.386 1.00 96.50 191 GLU A CA 1
ATOM 1495 C C . GLU A 1 191 ? 24.565 5.017 4.478 1.00 96.50 191 GLU A C 1
ATOM 1497 O O . GLU A 1 191 ? 24.339 4.377 3.441 1.00 96.50 191 GLU A O 1
ATOM 1502 N N . PRO A 1 192 ? 23.811 6.088 4.800 1.00 95.00 192 PRO A N 1
ATOM 1503 C CA . PRO A 1 192 ? 22.621 6.472 4.038 1.00 95.00 192 PRO A CA 1
ATOM 1504 C C . PRO A 1 192 ? 22.858 6.682 2.535 1.00 95.00 192 PRO A C 1
ATOM 1506 O O . PRO A 1 192 ? 21.993 6.361 1.723 1.00 95.00 192 PRO A O 1
ATOM 1509 N N . SER A 1 193 ? 24.024 7.196 2.135 1.00 95.25 193 SER A N 1
ATOM 1510 C CA . SER A 1 193 ? 24.376 7.367 0.719 1.00 95.25 193 SER A CA 1
ATOM 1511 C C . SER A 1 193 ? 24.543 6.028 -0.005 1.00 95.25 193 SER A C 1
ATOM 1513 O O . SER A 1 193 ? 24.018 5.855 -1.102 1.00 95.25 193 SER A O 1
ATOM 1515 N N . GLU A 1 194 ? 25.218 5.062 0.617 1.00 96.69 194 GLU A N 1
ATOM 1516 C CA . GLU A 1 194 ? 25.417 3.721 0.060 1.00 96.69 194 GLU A CA 1
ATOM 1517 C C . GLU A 1 194 ? 24.094 2.950 -0.017 1.00 96.69 194 GLU A C 1
ATOM 1519 O O . GLU A 1 194 ? 23.789 2.323 -1.035 1.00 96.69 194 GLU A O 1
ATOM 1524 N N . ALA A 1 195 ? 23.269 3.044 1.032 1.00 96.69 195 ALA A N 1
ATOM 1525 C CA . ALA A 1 195 ? 21.928 2.469 1.045 1.00 96.69 195 ALA A CA 1
ATOM 1526 C C . ALA A 1 195 ? 21.058 3.045 -0.086 1.00 96.69 195 ALA A C 1
ATOM 1528 O O . ALA A 1 195 ? 20.329 2.296 -0.742 1.00 96.69 195 ALA A O 1
ATOM 1529 N N . ARG A 1 196 ? 21.163 4.356 -0.357 1.00 96.56 196 ARG A N 1
ATOM 1530 C CA . ARG A 1 196 ? 20.427 5.025 -1.439 1.00 96.56 196 ARG A CA 1
ATOM 1531 C C . ARG A 1 196 ? 20.857 4.539 -2.823 1.00 96.56 196 ARG A C 1
ATOM 1533 O O . ARG A 1 196 ? 19.990 4.304 -3.661 1.00 96.56 196 ARG A O 1
ATOM 1540 N N . GLU A 1 197 ? 22.147 4.314 -3.062 1.00 97.00 197 GLU A N 1
ATOM 1541 C CA . GLU A 1 197 ? 22.617 3.752 -4.340 1.00 97.00 197 GLU A CA 1
ATOM 1542 C C . GLU A 1 197 ? 22.116 2.315 -4.557 1.00 97.00 197 GLU A C 1
ATOM 1544 O O . GLU A 1 197 ? 21.669 1.958 -5.650 1.00 97.00 197 GLU A O 1
ATOM 1549 N N . MET A 1 198 ? 22.090 1.491 -3.505 1.00 97.75 198 MET A N 1
ATOM 1550 C CA . MET A 1 198 ? 21.508 0.143 -3.586 1.00 97.75 198 MET A CA 1
ATOM 1551 C C . MET A 1 198 ? 19.996 0.178 -3.855 1.00 97.75 198 MET A C 1
ATOM 1553 O O . MET A 1 198 ? 19.489 -0.610 -4.658 1.00 97.75 198 MET A O 1
ATOM 1557 N N . ALA A 1 199 ? 19.278 1.106 -3.221 1.00 97.81 199 ALA A N 1
ATOM 1558 C CA . ALA A 1 199 ? 17.857 1.334 -3.461 1.00 97.81 199 ALA A CA 1
ATOM 1559 C C . ALA A 1 199 ? 17.584 1.803 -4.899 1.00 97.81 199 ALA A C 1
ATOM 1561 O O . ALA A 1 199 ? 16.679 1.282 -5.552 1.00 97.81 199 ALA A O 1
ATOM 1562 N N . LYS A 1 200 ? 18.413 2.709 -5.431 1.00 97.94 200 LYS A N 1
ATOM 1563 C CA . LYS A 1 200 ? 18.369 3.161 -6.830 1.00 97.94 200 LYS A CA 1
ATOM 1564 C C . LYS A 1 200 ? 18.557 1.994 -7.803 1.00 97.94 200 LYS A C 1
ATOM 1566 O O . LYS A 1 200 ? 17.803 1.870 -8.764 1.00 97.94 200 LYS A O 1
ATOM 1571 N N . ALA A 1 201 ? 19.496 1.085 -7.532 1.00 97.56 201 ALA A N 1
ATOM 1572 C CA . ALA A 1 201 ? 19.681 -0.109 -8.359 1.00 97.56 201 ALA A CA 1
ATOM 1573 C C . ALA A 1 201 ? 18.435 -1.020 -8.364 1.00 97.56 201 ALA A C 1
ATOM 1575 O O . ALA A 1 201 ? 18.062 -1.556 -9.409 1.00 97.56 201 ALA A O 1
ATOM 1576 N N . LYS A 1 202 ? 17.754 -1.174 -7.217 1.00 97.81 202 LYS A N 1
ATOM 1577 C CA . LYS A 1 202 ? 16.485 -1.919 -7.131 1.00 97.81 202 LYS A CA 1
ATOM 1578 C C . LYS A 1 202 ? 15.344 -1.234 -7.869 1.00 97.81 202 LYS A C 1
ATOM 1580 O O . LYS A 1 202 ? 14.583 -1.919 -8.550 1.00 97.81 202 LYS A O 1
ATOM 1585 N N . PHE A 1 203 ? 15.264 0.090 -7.777 1.00 97.81 203 PHE A N 1
ATOM 1586 C CA . PHE A 1 203 ? 14.303 0.884 -8.531 1.00 97.81 203 PHE A CA 1
ATOM 1587 C C . PHE A 1 203 ? 14.426 0.622 -10.037 1.00 97.81 203 PHE A C 1
ATOM 1589 O O . PHE A 1 203 ? 13.440 0.260 -10.675 1.00 97.81 203 PHE A O 1
ATOM 1596 N N . ILE A 1 204 ? 15.639 0.771 -10.586 1.00 97.06 204 ILE A N 1
ATOM 1597 C CA . ILE A 1 204 ? 15.915 0.613 -12.022 1.00 97.06 204 ILE A CA 1
ATOM 1598 C C . ILE A 1 204 ? 15.554 -0.804 -12.473 1.00 97.06 204 ILE A C 1
ATOM 1600 O O . ILE A 1 204 ? 14.792 -0.971 -13.421 1.00 97.06 204 ILE A O 1
ATOM 1604 N N . ALA A 1 205 ? 15.999 -1.823 -11.732 1.00 96.62 205 ALA A N 1
ATOM 1605 C CA . ALA A 1 205 ? 15.702 -3.216 -12.057 1.00 96.62 205 ALA A CA 1
ATOM 1606 C C . ALA A 1 205 ? 14.191 -3.528 -12.079 1.00 96.62 205 ALA A C 1
ATOM 1608 O O . ALA A 1 205 ? 13.733 -4.312 -12.908 1.00 96.62 205 ALA A O 1
ATOM 1609 N N . CYS A 1 206 ? 13.403 -2.931 -11.178 1.00 96.19 206 CYS A N 1
ATOM 1610 C CA . CYS A 1 206 ? 11.946 -3.102 -11.165 1.00 96.19 206 CYS A CA 1
ATOM 1611 C C . CYS A 1 206 ? 11.257 -2.307 -12.287 1.00 96.19 206 CYS A C 1
ATOM 1613 O O . CYS A 1 206 ? 10.282 -2.778 -12.881 1.00 96.19 206 CYS A O 1
ATOM 1615 N N . PHE A 1 207 ? 11.779 -1.118 -12.602 1.00 96.62 207 PHE A N 1
ATOM 1616 C CA . PHE A 1 207 ? 11.234 -0.248 -13.637 1.00 96.62 207 PHE A CA 1
ATOM 1617 C C . PHE A 1 207 ? 11.440 -0.827 -15.037 1.00 96.62 207 PHE A C 1
ATOM 1619 O O . PHE A 1 207 ? 10.483 -0.885 -15.802 1.00 96.62 207 PHE A O 1
ATOM 1626 N N . GLU A 1 208 ? 12.647 -1.289 -15.357 1.00 95.00 208 GLU A N 1
ATOM 1627 C CA . GLU A 1 208 ? 12.983 -1.864 -16.667 1.00 95.00 208 GLU A CA 1
ATOM 1628 C C . GLU A 1 208 ? 12.489 -3.308 -16.814 1.00 95.00 208 GLU A C 1
ATOM 1630 O O . GLU A 1 208 ? 12.180 -3.764 -17.912 1.00 95.00 208 GLU A O 1
ATOM 1635 N N . GLY A 1 209 ? 12.380 -4.039 -15.701 1.00 93.56 209 GLY A N 1
ATOM 1636 C CA . GLY A 1 209 ? 12.048 -5.456 -15.727 1.00 93.56 209 GLY A CA 1
ATOM 1637 C C . GLY A 1 209 ? 13.206 -6.310 -16.245 1.00 93.56 209 GLY A C 1
ATOM 1638 O O . GLY A 1 209 ? 14.381 -5.992 -16.078 1.00 93.56 209 GLY A O 1
ATOM 1639 N N . ASN A 1 210 ? 12.883 -7.470 -16.808 1.00 92.00 210 ASN A N 1
ATOM 1640 C CA . ASN A 1 210 ? 13.864 -8.394 -17.376 1.00 92.00 210 ASN A CA 1
ATOM 1641 C C . ASN A 1 210 ? 13.220 -9.264 -18.468 1.00 92.00 210 ASN A C 1
ATOM 1643 O O . ASN A 1 210 ? 12.028 -9.160 -18.746 1.00 92.00 210 ASN A O 1
ATOM 1647 N N . SER A 1 211 ? 13.993 -10.185 -19.050 1.00 90.44 211 SER A N 1
ATOM 1648 C CA . SER A 1 211 ? 13.538 -11.075 -20.131 1.00 90.44 211 SER A CA 1
ATOM 1649 C C . SER A 1 211 ? 12.337 -11.970 -19.788 1.00 90.44 211 SER A C 1
ATOM 1651 O O . SER A 1 211 ? 11.708 -12.501 -20.699 1.00 90.44 211 SER A O 1
ATOM 1653 N N . TYR A 1 212 ? 12.023 -12.165 -18.505 1.00 88.88 212 TYR A N 1
ATOM 1654 C CA . TYR A 1 212 ? 10.939 -13.028 -18.027 1.00 88.88 212 TYR A CA 1
ATOM 1655 C C . TYR A 1 212 ? 9.773 -12.254 -17.399 1.00 88.88 212 TYR A C 1
ATOM 1657 O O . TYR A 1 212 ? 8.695 -12.822 -17.220 1.00 88.88 212 TYR A O 1
ATOM 1665 N N . SER A 1 213 ? 9.963 -10.983 -17.037 1.00 88.56 213 SER A N 1
ATOM 1666 C CA . SER A 1 213 ? 8.944 -10.171 -16.371 1.00 88.56 213 SER A CA 1
ATOM 1667 C C . SER A 1 213 ? 8.984 -8.724 -16.837 1.00 88.56 213 SER A C 1
ATOM 1669 O O . SER A 1 213 ? 10.019 -8.069 -16.725 1.00 88.56 213 SER A O 1
ATOM 1671 N N . SER A 1 214 ? 7.824 -8.224 -17.256 1.00 92.94 214 SER A N 1
ATOM 1672 C CA . SER A 1 214 ? 7.627 -6.832 -17.651 1.00 92.94 214 SER A CA 1
ATOM 1673 C C . SER A 1 214 ? 7.897 -5.865 -16.492 1.00 92.94 214 SER A C 1
ATOM 1675 O O . SER A 1 214 ? 7.466 -6.092 -15.347 1.00 92.94 214 SER A O 1
ATOM 1677 N N . GLY A 1 215 ? 8.636 -4.806 -16.811 1.00 94.88 215 GLY A N 1
ATOM 1678 C CA . GLY A 1 215 ? 8.961 -3.719 -15.902 1.00 94.88 215 GLY A CA 1
ATOM 1679 C C . GLY A 1 215 ? 7.769 -2.799 -15.660 1.00 94.88 215 GLY A C 1
ATOM 1680 O O . GLY A 1 215 ? 6.784 -2.810 -16.399 1.00 94.88 215 GLY A O 1
ATOM 1681 N N . GLU A 1 216 ? 7.824 -1.984 -14.607 1.00 95.31 216 GLU A N 1
ATOM 1682 C CA . GLU A 1 216 ? 6.793 -0.957 -14.398 1.00 95.31 216 GLU A CA 1
ATOM 1683 C C . GLU A 1 216 ? 6.788 0.094 -15.526 1.00 95.31 216 GLU A C 1
ATOM 1685 O O . GLU A 1 216 ? 5.721 0.587 -15.894 1.00 95.31 216 GLU A O 1
ATOM 1690 N N . GLY A 1 217 ? 7.948 0.355 -16.137 1.00 95.19 217 GLY A N 1
ATOM 1691 C CA . GLY A 1 217 ? 8.127 1.261 -17.271 1.00 95.19 217 GLY A CA 1
ATOM 1692 C C . GLY A 1 217 ? 7.497 0.791 -18.583 1.00 95.19 217 GLY A C 1
ATOM 1693 O O . GLY A 1 217 ? 7.287 1.609 -19.472 1.00 95.19 217 GLY A O 1
ATOM 1694 N N . ASP A 1 218 ? 7.110 -0.483 -18.707 1.00 93.62 218 ASP A N 1
ATOM 1695 C CA . ASP A 1 218 ? 6.430 -1.006 -19.906 1.00 93.62 218 ASP A CA 1
ATOM 1696 C C . ASP A 1 218 ? 4.975 -0.520 -20.038 1.00 93.62 218 ASP A C 1
ATOM 1698 O O . ASP A 1 218 ? 4.298 -0.762 -21.040 1.00 93.62 218 ASP A O 1
ATOM 1702 N N . ASN A 1 219 ? 4.450 0.156 -19.015 1.00 94.94 219 ASN A N 1
ATOM 1703 C CA . ASN A 1 219 ? 3.100 0.692 -19.031 1.00 94.94 219 ASN A CA 1
ATOM 1704 C C . ASN A 1 219 ? 2.956 1.814 -20.076 1.00 94.94 219 ASN A C 1
ATOM 1706 O O . ASN A 1 219 ? 3.637 2.835 -19.997 1.00 94.94 219 ASN A O 1
ATOM 1710 N N . TYR A 1 220 ? 1.988 1.687 -20.989 1.00 95.00 220 TYR A N 1
ATOM 1711 C CA . TYR A 1 220 ? 1.753 2.667 -22.059 1.00 95.00 220 TYR A CA 1
ATOM 1712 C C . TYR A 1 220 ? 1.543 4.112 -21.578 1.00 95.00 220 TYR A C 1
ATOM 1714 O O . TYR A 1 220 ? 1.926 5.049 -22.276 1.00 95.00 220 TYR A O 1
ATOM 1722 N N . TYR A 1 221 ? 0.938 4.320 -20.404 1.00 93.62 221 TYR A N 1
ATOM 1723 C CA . TYR A 1 221 ? 0.760 5.662 -19.842 1.00 93.62 221 TYR A CA 1
ATOM 1724 C C . TYR A 1 221 ? 2.081 6.243 -19.337 1.00 93.62 221 TYR A C 1
ATOM 1726 O O . TYR A 1 221 ? 2.311 7.438 -19.506 1.00 93.62 221 TYR A O 1
ATOM 1734 N N . ILE A 1 222 ? 2.951 5.402 -18.768 1.00 95.12 222 ILE A N 1
ATOM 1735 C CA . ILE A 1 222 ? 4.291 5.802 -18.329 1.00 95.12 222 ILE A CA 1
ATOM 1736 C C . ILE A 1 222 ? 5.142 6.132 -19.554 1.00 95.12 222 ILE A C 1
ATOM 1738 O O . ILE A 1 222 ? 5.618 7.257 -19.649 1.00 95.12 222 ILE A O 1
ATOM 1742 N N . GLN A 1 223 ? 5.219 5.235 -20.543 1.00 94.69 223 GLN A N 1
ATOM 1743 C CA . GLN A 1 223 ? 6.002 5.439 -21.774 1.00 94.69 223 GLN A CA 1
ATOM 1744 C C . GLN A 1 223 ? 5.597 6.688 -22.561 1.00 94.69 223 GLN A C 1
ATOM 1746 O O . GLN A 1 223 ? 6.423 7.308 -23.227 1.00 94.69 223 GLN A O 1
ATOM 1751 N N . ARG A 1 224 ? 4.316 7.071 -22.499 1.00 94.88 224 ARG A N 1
ATOM 1752 C CA . ARG A 1 224 ? 3.812 8.272 -23.174 1.00 94.88 224 ARG A CA 1
ATOM 1753 C C . ARG A 1 224 ? 4.388 9.565 -22.593 1.00 94.88 224 ARG A C 1
ATOM 1755 O O . ARG A 1 224 ? 4.480 10.549 -23.322 1.00 94.88 224 ARG A O 1
ATOM 1762 N N . VAL A 1 225 ? 4.701 9.582 -21.299 1.00 95.12 225 VAL A N 1
ATOM 1763 C CA . VAL A 1 225 ? 5.244 10.759 -20.602 1.00 95.12 225 VAL A CA 1
ATOM 1764 C C . VAL A 1 225 ? 6.763 10.656 -20.472 1.00 95.12 225 VAL A C 1
ATOM 1766 O O . VAL A 1 225 ? 7.466 11.634 -20.704 1.00 95.12 225 VAL A O 1
ATOM 1769 N N . TRP A 1 226 ? 7.255 9.465 -20.141 1.00 94.75 226 TRP A N 1
ATOM 1770 C CA . TRP A 1 226 ? 8.658 9.143 -19.918 1.00 94.75 226 TRP A CA 1
ATOM 1771 C C . TRP A 1 226 ? 9.031 7.925 -20.761 1.00 94.75 226 TRP A C 1
ATOM 1773 O O . TRP A 1 226 ? 8.821 6.784 -20.353 1.00 94.75 226 TRP A O 1
ATOM 1783 N N . SER A 1 227 ? 9.553 8.170 -21.961 1.00 87.94 227 SER A N 1
ATOM 1784 C CA . SER A 1 227 ? 9.949 7.109 -22.893 1.00 87.94 227 SER A CA 1
ATOM 1785 C C . SER A 1 227 ? 11.245 6.408 -22.492 1.00 87.94 227 SER A C 1
ATOM 1787 O O . SER A 1 227 ? 11.440 5.249 -22.843 1.00 87.94 227 SER A O 1
ATOM 1789 N N . GLU A 1 228 ? 12.122 7.103 -21.766 1.00 88.38 228 GLU A N 1
ATOM 1790 C CA . GLU A 1 228 ? 13.417 6.598 -21.315 1.00 88.38 228 GLU A CA 1
ATOM 1791 C C . GLU A 1 228 ? 13.656 6.967 -19.847 1.00 88.38 228 GLU A C 1
ATOM 1793 O O . GLU A 1 228 ? 13.164 7.984 -19.347 1.00 88.38 228 GLU A O 1
ATOM 1798 N N . LEU A 1 229 ? 14.424 6.127 -19.150 1.00 91.81 229 LEU A N 1
ATOM 1799 C CA . LEU A 1 229 ? 14.768 6.327 -17.746 1.00 91.81 229 LEU A CA 1
ATOM 1800 C C . LEU A 1 229 ? 16.047 7.170 -17.612 1.00 91.81 229 LEU A C 1
ATOM 1802 O O . LEU A 1 229 ? 17.123 6.666 -17.297 1.00 91.81 229 LEU A O 1
ATOM 1806 N N . GLU A 1 230 ? 15.930 8.471 -17.867 1.00 94.00 230 GLU A N 1
ATOM 1807 C CA . GLU A 1 230 ? 17.043 9.417 -17.727 1.00 94.00 230 GLU A CA 1
ATOM 1808 C C . GLU A 1 230 ? 17.471 9.603 -16.259 1.00 94.00 230 GLU A C 1
ATOM 1810 O O . GLU A 1 230 ? 16.662 9.506 -15.333 1.00 94.00 230 GLU A O 1
ATOM 1815 N N . GLU A 1 231 ? 18.732 9.977 -16.020 1.00 94.00 231 GLU A N 1
ATOM 1816 C CA . GLU A 1 231 ? 19.262 10.188 -14.662 1.00 94.00 231 GLU A CA 1
ATOM 1817 C C . GLU A 1 231 ? 18.471 11.237 -13.859 1.00 94.00 231 GLU A C 1
ATOM 1819 O O . GLU A 1 231 ? 18.269 11.091 -12.646 1.00 94.00 231 GLU A O 1
ATOM 1824 N N . LYS A 1 232 ? 17.970 12.275 -14.541 1.00 94.50 232 LYS A N 1
ATOM 1825 C CA . LYS A 1 232 ? 17.109 13.293 -13.934 1.00 94.50 232 LYS A CA 1
ATOM 1826 C C . LYS A 1 232 ? 15.802 12.682 -13.426 1.00 94.50 232 LYS A C 1
ATOM 1828 O O . LYS A 1 232 ? 15.425 12.936 -12.285 1.00 94.50 232 LYS A O 1
ATOM 1833 N N . LEU A 1 233 ? 15.157 11.845 -14.241 1.00 95.38 233 LEU A N 1
ATOM 1834 C CA . LEU A 1 233 ? 13.927 11.155 -13.865 1.00 95.38 233 LEU A CA 1
ATOM 1835 C C . LEU A 1 233 ? 14.168 10.232 -12.669 1.00 95.38 233 LEU A C 1
ATOM 1837 O O . LEU A 1 233 ? 13.406 10.280 -11.712 1.00 95.38 233 LEU A O 1
ATOM 1841 N N . VAL A 1 234 ? 15.258 9.459 -12.672 1.00 96.06 234 VAL A N 1
ATOM 1842 C CA . VAL A 1 234 ? 15.616 8.589 -11.537 1.00 96.06 234 VAL A CA 1
ATOM 1843 C C . VAL A 1 234 ? 15.812 9.394 -10.250 1.00 96.06 234 VAL A C 1
ATOM 1845 O O . VAL A 1 234 ? 15.382 8.982 -9.175 1.00 96.06 234 VAL A O 1
ATOM 1848 N N . SER A 1 235 ? 16.454 10.556 -10.338 1.00 95.50 235 SER A N 1
ATOM 1849 C CA . SER A 1 235 ? 16.671 11.418 -9.173 1.00 95.50 235 SER A CA 1
ATOM 1850 C C . SER A 1 235 ? 15.350 11.968 -8.619 1.00 95.50 235 SER A C 1
ATOM 1852 O O . SER A 1 235 ? 15.136 11.976 -7.405 1.00 95.50 235 SER A O 1
ATOM 1854 N N . GLU A 1 236 ? 14.440 12.390 -9.502 1.00 95.75 236 GLU A N 1
ATOM 1855 C CA . GLU A 1 236 ? 13.105 12.870 -9.131 1.00 95.75 236 GLU A CA 1
ATOM 1856 C C . GLU A 1 236 ? 12.240 11.755 -8.525 1.00 95.75 236 GLU A C 1
ATOM 1858 O O . GLU A 1 236 ? 11.625 11.959 -7.475 1.00 95.75 236 GLU A O 1
ATOM 1863 N N . THR A 1 237 ? 12.232 10.560 -9.123 1.00 96.62 237 THR A N 1
ATOM 1864 C CA . THR A 1 237 ? 11.436 9.424 -8.638 1.00 96.62 237 THR A CA 1
ATOM 1865 C C . THR A 1 237 ? 11.920 8.926 -7.282 1.00 96.62 237 THR A C 1
ATOM 1867 O O . THR A 1 237 ? 11.098 8.606 -6.422 1.00 96.62 237 THR A O 1
ATOM 1870 N N . MET A 1 238 ? 13.237 8.885 -7.051 1.00 97.38 238 MET A N 1
ATOM 1871 C CA . MET A 1 238 ? 13.812 8.497 -5.761 1.00 97.38 238 MET A CA 1
ATOM 1872 C C . MET A 1 238 ? 13.422 9.495 -4.673 1.00 97.38 238 MET A C 1
ATOM 1874 O O . MET A 1 238 ? 12.911 9.088 -3.631 1.00 97.38 238 MET A O 1
ATOM 1878 N N . ARG A 1 239 ? 13.553 10.801 -4.947 1.00 96.31 239 ARG A N 1
ATOM 1879 C CA . ARG A 1 239 ? 13.103 11.855 -4.027 1.00 96.31 239 ARG A CA 1
ATOM 1880 C C . ARG A 1 239 ? 11.615 11.710 -3.696 1.00 96.31 239 ARG A C 1
ATOM 1882 O O . ARG A 1 239 ? 11.243 11.802 -2.531 1.00 96.31 239 ARG A O 1
ATOM 1889 N N . LEU A 1 240 ? 10.757 11.486 -4.691 1.00 96.50 240 LEU A N 1
ATOM 1890 C CA . LEU A 1 240 ? 9.320 11.303 -4.457 1.00 96.50 240 LEU A CA 1
ATOM 1891 C C . LEU A 1 240 ? 9.011 10.023 -3.682 1.00 96.50 240 LEU A C 1
ATOM 1893 O O . LEU A 1 240 ? 8.139 10.028 -2.819 1.00 96.50 240 LEU A O 1
ATOM 1897 N N . SER A 1 241 ? 9.736 8.939 -3.948 1.00 97.19 241 SER A N 1
ATOM 1898 C CA . SER A 1 241 ? 9.581 7.672 -3.227 1.00 97.19 241 SER A CA 1
ATOM 1899 C C . SER A 1 241 ? 9.920 7.828 -1.742 1.00 97.19 241 SER A C 1
ATOM 1901 O O . SER A 1 241 ? 9.162 7.347 -0.896 1.00 97.19 241 SER A O 1
ATOM 1903 N N . GLU A 1 242 ? 10.994 8.566 -1.435 1.00 96.12 242 GLU A N 1
ATOM 1904 C CA . GLU A 1 242 ? 11.390 8.921 -0.065 1.00 96.12 242 GLU A CA 1
ATOM 1905 C C . GLU A 1 242 ? 10.328 9.784 0.636 1.00 96.12 242 GLU A C 1
ATOM 1907 O O . GLU A 1 242 ? 10.083 9.609 1.821 1.00 96.12 242 GLU A O 1
ATOM 1912 N N . ARG A 1 243 ? 9.639 10.681 -0.075 1.00 95.50 243 ARG A N 1
ATOM 1913 C CA . ARG A 1 243 ? 8.596 11.527 0.535 1.00 95.50 243 ARG A CA 1
ATOM 1914 C C . ARG A 1 243 ? 7.258 10.814 0.714 1.00 95.50 243 ARG A C 1
ATOM 1916 O O . ARG A 1 243 ? 6.581 11.002 1.719 1.00 95.50 243 ARG A O 1
ATOM 1923 N N . ILE A 1 244 ? 6.856 10.011 -0.269 1.00 96.38 244 ILE A N 1
ATOM 1924 C CA . ILE A 1 244 ? 5.512 9.421 -0.326 1.00 96.38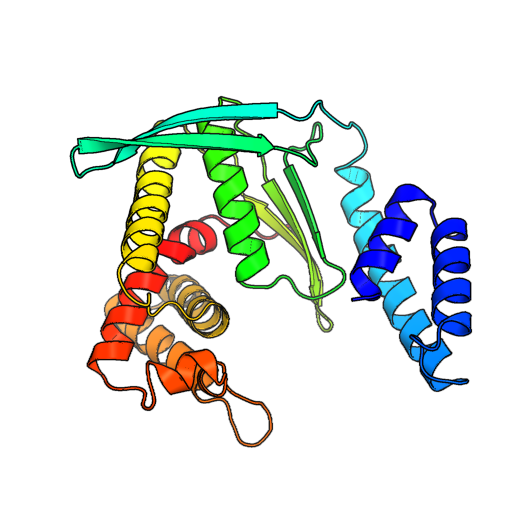 244 ILE A CA 1
ATOM 1925 C C . ILE A 1 244 ? 5.441 8.107 0.453 1.00 96.38 244 ILE A C 1
ATOM 1927 O O . ILE A 1 244 ? 4.472 7.872 1.175 1.00 96.38 244 ILE A O 1
ATOM 1931 N N . LEU A 1 245 ? 6.427 7.223 0.275 1.00 97.38 245 LEU A N 1
ATOM 1932 C CA . LEU A 1 245 ? 6.312 5.830 0.712 1.00 97.38 245 LEU A CA 1
ATOM 1933 C C . LEU A 1 245 ? 7.239 5.480 1.873 1.00 97.38 245 LEU A C 1
ATOM 1935 O O . LEU A 1 245 ? 6.833 4.704 2.737 1.00 97.38 245 LEU A O 1
ATOM 1939 N N . LEU A 1 246 ? 8.446 6.050 1.931 1.00 96.94 246 LEU A N 1
ATOM 1940 C CA . LEU A 1 246 ? 9.397 5.741 3.003 1.00 96.94 246 LEU A CA 1
ATOM 1941 C C . LEU A 1 246 ? 8.819 5.941 4.414 1.00 96.94 246 LEU A C 1
ATOM 1943 O O . LEU A 1 246 ? 9.000 5.029 5.218 1.00 96.94 246 LEU A O 1
ATOM 1947 N N . PRO A 1 247 ? 8.042 7.005 4.724 1.00 97.44 247 PRO A N 1
ATOM 1948 C CA . PRO A 1 247 ? 7.505 7.171 6.073 1.00 97.44 247 PRO A CA 1
ATOM 1949 C C . PRO A 1 247 ? 6.608 6.014 6.519 1.00 97.44 247 PRO A C 1
ATOM 1951 O O . PRO A 1 247 ? 6.582 5.688 7.707 1.00 97.44 247 PRO A O 1
ATOM 1954 N N . ALA A 1 248 ? 5.899 5.387 5.571 1.00 97.75 248 ALA A N 1
ATOM 1955 C CA . ALA A 1 248 ? 5.123 4.179 5.814 1.00 97.75 248 ALA A CA 1
ATOM 1956 C C . ALA A 1 248 ? 6.048 2.969 6.014 1.00 97.75 248 ALA A C 1
ATOM 1958 O O . ALA A 1 248 ? 5.892 2.232 6.978 1.00 97.75 248 ALA A O 1
ATOM 1959 N N . ILE A 1 249 ? 7.039 2.771 5.142 1.00 97.06 249 ILE A N 1
ATOM 1960 C CA . ILE A 1 249 ? 7.960 1.622 5.218 1.00 97.06 249 ILE A CA 1
ATOM 1961 C C . ILE A 1 249 ? 8.799 1.627 6.505 1.00 97.06 249 ILE A C 1
ATOM 1963 O O . ILE A 1 249 ? 9.070 0.568 7.058 1.00 97.06 249 ILE A O 1
ATOM 1967 N N . GLU A 1 250 ? 9.180 2.793 7.019 1.00 96.00 250 GLU A N 1
ATOM 1968 C CA . GLU A 1 250 ? 9.909 2.908 8.291 1.00 96.00 250 GLU A CA 1
ATOM 1969 C C . GLU A 1 250 ? 9.059 2.523 9.508 1.00 96.00 250 GLU A C 1
ATOM 1971 O O . GLU A 1 250 ? 9.591 2.108 10.534 1.00 96.00 250 GLU A O 1
ATOM 1976 N N . ARG A 1 251 ? 7.735 2.693 9.412 1.00 96.50 251 ARG A N 1
ATOM 1977 C CA . ARG A 1 251 ? 6.792 2.510 10.528 1.00 96.50 251 ARG A CA 1
ATOM 1978 C C . ARG A 1 251 ? 6.005 1.216 10.448 1.00 96.50 251 ARG A C 1
ATOM 1980 O O . ARG A 1 251 ? 5.303 0.879 11.401 1.00 96.50 251 ARG A O 1
ATOM 1987 N N . ILE A 1 252 ? 6.076 0.517 9.320 1.00 96.12 252 ILE A N 1
ATOM 1988 C CA . ILE A 1 252 ? 5.384 -0.749 9.159 1.00 96.12 252 ILE A CA 1
ATOM 1989 C C . ILE A 1 252 ? 6.121 -1.830 9.941 1.00 96.12 252 ILE A C 1
ATOM 1991 O O . ILE A 1 252 ? 7.315 -2.060 9.760 1.00 96.12 252 ILE A O 1
ATOM 1995 N N . GLN A 1 253 ? 5.391 -2.498 10.821 1.00 95.56 253 GLN A N 1
ATOM 1996 C CA . GLN A 1 253 ? 5.886 -3.625 11.593 1.00 95.56 253 GLN A CA 1
ATOM 1997 C C . GLN A 1 253 ? 5.229 -4.902 11.082 1.00 95.56 253 GLN A C 1
ATOM 1999 O O . GLN A 1 253 ? 4.080 -4.881 10.636 1.00 95.56 253 GLN A O 1
ATOM 2004 N N . GLN A 1 254 ? 5.957 -6.012 11.143 1.00 91.81 254 GLN A N 1
ATOM 2005 C CA . GLN A 1 254 ? 5.438 -7.329 10.798 1.00 91.81 254 GLN A CA 1
ATOM 2006 C C . GLN A 1 254 ? 5.235 -8.129 12.081 1.00 91.81 254 GLN A C 1
ATOM 2008 O O . GLN A 1 254 ? 6.132 -8.200 12.919 1.00 91.81 254 GLN A O 1
ATOM 2013 N N . ARG A 1 255 ? 4.048 -8.714 12.237 1.00 87.25 255 ARG A N 1
ATOM 2014 C CA . ARG A 1 255 ? 3.746 -9.612 13.349 1.00 87.25 255 ARG A CA 1
ATOM 2015 C C . ARG A 1 255 ? 4.411 -10.969 13.098 1.00 87.25 255 ARG A C 1
ATOM 2017 O O . ARG A 1 255 ? 4.272 -11.507 11.998 1.00 87.25 255 ARG A O 1
ATOM 2024 N N . GLU A 1 256 ? 5.126 -11.469 14.105 1.00 60.75 256 GLU A N 1
ATOM 2025 C CA . GLU A 1 256 ? 5.713 -12.821 14.130 1.00 60.75 256 GLU A CA 1
ATOM 2026 C C . GLU A 1 256 ? 4.653 -13.925 14.222 1.00 60.75 256 GLU A C 1
ATOM 2028 O O . GLU A 1 256 ? 3.618 -13.709 14.903 1.00 60.75 256 GLU A O 1
#

Radius of gyration: 20.21 Å; chains: 1; bounding box: 48×58×42 Å